Protein AF-A0A2G6ICK9-F1 (afdb_monomer_lite)

Secondary structure (DSSP, 8-state):
---------------S-SS-S----PPPP--------------PPP-S---------S-TTGGG-EEEEETTEEEEEEEEEE-TTT-----HHHHH-TT--EEEEEETTTEEEEEE-GGG-----HHHHT-TT--EEEEEEEE-PPPEEEEEEE-TTT--EEEEETT-TTTTTTTT--HHHHHH-GGGGGGGG--

Structure (mmCIF, N/CA/C/O backbone):
data_AF-A0A2G6ICK9-F1
#
_entry.id   AF-A0A2G6ICK9-F1
#
loop_
_atom_site.group_PDB
_atom_site.id
_atom_site.type_symbol
_atom_site.label_atom_id
_atom_site.label_alt_id
_atom_site.label_comp_id
_atom_site.label_asym_id
_atom_site.label_entity_id
_atom_site.label_seq_id
_atom_site.pdbx_PDB_ins_code
_atom_site.Cartn_x
_atom_site.Cartn_y
_atom_site.Cartn_z
_atom_site.occupancy
_atom_site.B_iso_or_equiv
_atom_site.auth_seq_id
_atom_site.auth_comp_id
_atom_site.auth_asym_id
_atom_site.auth_atom_id
_atom_site.pdbx_PDB_model_num
ATOM 1 N N . MET A 1 1 ? -50.647 16.265 -47.224 1.00 43.00 1 MET A N 1
ATOM 2 C CA . MET A 1 1 ? -49.203 16.516 -47.429 1.00 43.00 1 MET A CA 1
ATOM 3 C C . MET A 1 1 ? -48.450 15.347 -46.794 1.00 43.00 1 MET A C 1
ATOM 5 O O . MET A 1 1 ? -48.390 15.299 -45.581 1.00 43.00 1 MET A O 1
ATOM 9 N N . ALA A 1 2 ? -48.143 14.234 -47.475 1.00 36.53 2 ALA A N 1
ATOM 10 C CA . ALA A 1 2 ? -47.183 14.097 -48.586 1.00 36.53 2 ALA A CA 1
ATOM 11 C C . ALA A 1 2 ? -45.809 14.679 -48.157 1.00 36.53 2 ALA A C 1
ATOM 13 O O . ALA A 1 2 ? -45.765 15.878 -47.934 1.00 36.53 2 ALA A O 1
ATOM 14 N N . LEU A 1 3 ? -44.680 13.966 -47.990 1.00 33.94 3 LEU A N 1
ATOM 15 C CA . LEU A 1 3 ? -44.224 12.631 -48.416 1.00 33.94 3 LEU A CA 1
ATOM 16 C C . LEU A 1 3 ? -42.921 12.209 -47.667 1.00 33.94 3 LEU A C 1
ATOM 18 O O . LEU A 1 3 ? -42.101 13.068 -47.379 1.00 33.94 3 LEU A O 1
ATOM 22 N N . ARG A 1 4 ? -42.728 10.876 -47.537 1.00 34.28 4 ARG A N 1
ATOM 23 C CA . ARG A 1 4 ? -41.489 10.036 -47.674 1.00 34.28 4 ARG A CA 1
ATOM 24 C C . ARG A 1 4 ? -40.337 10.214 -46.652 1.00 34.28 4 ARG A C 1
ATOM 26 O O . ARG A 1 4 ? -39.802 11.297 -46.517 1.00 34.28 4 ARG A O 1
ATOM 33 N N . LYS A 1 5 ? -39.982 9.221 -45.812 1.00 32.28 5 LYS A N 1
ATOM 34 C CA . LYS A 1 5 ? -39.302 7.899 -46.004 1.00 32.28 5 LYS A CA 1
ATOM 35 C C . LYS A 1 5 ? -37.848 7.946 -46.521 1.00 32.28 5 LYS A C 1
ATOM 37 O O . LYS A 1 5 ? -37.605 8.550 -47.555 1.00 32.28 5 LYS A O 1
ATOM 42 N N . ALA A 1 6 ? -37.038 7.068 -45.896 1.00 36.97 6 ALA A N 1
ATOM 43 C CA . ALA A 1 6 ? -35.858 6.336 -46.407 1.00 36.97 6 ALA A CA 1
ATOM 44 C C . ALA A 1 6 ? -34.498 7.068 -46.275 1.00 36.97 6 ALA A C 1
ATOM 46 O O . ALA A 1 6 ? -34.365 8.177 -46.761 1.00 36.97 6 ALA A O 1
ATOM 47 N N . SER A 1 7 ? -33.505 6.610 -45.494 1.00 35.72 7 SER A N 1
ATOM 48 C CA . SER A 1 7 ? -32.735 5.339 -45.445 1.00 35.72 7 SER A CA 1
ATOM 49 C C . SER A 1 7 ? -31.421 5.403 -46.236 1.00 35.72 7 SER A C 1
ATOM 51 O O . SER A 1 7 ? -31.429 5.925 -47.343 1.00 35.72 7 SER A O 1
ATOM 53 N N . GLN A 1 8 ? -30.417 4.671 -45.724 1.00 40.72 8 GLN A N 1
ATOM 54 C CA . GLN A 1 8 ? -29.172 4.184 -46.362 1.00 40.72 8 GLN A CA 1
ATOM 55 C C . GLN A 1 8 ? -27.966 5.120 -46.178 1.00 40.72 8 GLN A C 1
ATOM 57 O O . GLN A 1 8 ? -28.031 6.293 -46.504 1.00 40.72 8 GLN A O 1
ATOM 62 N N . SER A 1 9 ? -26.895 4.724 -45.481 1.00 34.47 9 SER A N 1
ATOM 63 C CA . SER A 1 9 ? -26.002 3.558 -45.629 1.00 34.47 9 SER A CA 1
ATOM 64 C C . SER A 1 9 ? -25.078 3.629 -46.851 1.00 34.47 9 SER A C 1
ATOM 66 O O . SER A 1 9 ? -25.515 3.525 -47.994 1.00 34.47 9 SER A O 1
ATOM 68 N N . SER A 1 10 ? -23.781 3.631 -46.527 1.00 35.72 10 SER A N 1
ATOM 69 C CA . SER A 1 10 ? -22.642 3.101 -47.288 1.00 35.72 10 SER A CA 1
ATOM 70 C C . SER A 1 10 ? -21.863 4.016 -48.247 1.00 35.72 10 SER A C 1
ATOM 72 O O . SER A 1 10 ? -22.427 4.783 -49.019 1.00 35.72 10 SER A O 1
ATOM 74 N N . ARG A 1 11 ? -20.542 3.747 -48.238 1.00 32.84 11 ARG A N 1
ATOM 75 C CA . ARG A 1 11 ? -19.469 4.110 -49.191 1.00 32.84 11 ARG A CA 1
ATOM 76 C C . ARG A 1 11 ? -18.978 5.562 -49.109 1.00 32.84 11 ARG A C 1
ATOM 78 O O . ARG A 1 11 ? -19.765 6.486 -49.106 1.00 32.84 11 ARG A O 1
ATOM 85 N N . ALA A 1 12 ? -17.683 5.861 -49.063 1.00 37.16 12 ALA A N 1
ATOM 86 C CA . ALA A 1 12 ? -16.477 5.120 -49.434 1.00 37.16 12 ALA A CA 1
ATOM 87 C C . ALA A 1 12 ? -15.302 5.680 -48.602 1.00 37.16 12 ALA A C 1
ATOM 89 O O . ALA A 1 12 ? -15.191 6.888 -48.427 1.00 37.16 12 ALA A O 1
ATOM 90 N N . ALA A 1 13 ? -14.466 4.854 -47.970 1.00 43.25 13 ALA A N 1
ATOM 91 C CA . ALA A 1 13 ? -13.238 4.348 -48.589 1.00 43.25 13 ALA A CA 1
ATOM 92 C C . ALA A 1 13 ? -12.528 5.410 -49.452 1.00 43.25 13 ALA A C 1
ATOM 94 O O . ALA A 1 13 ? -12.651 5.416 -50.675 1.00 43.25 13 ALA A O 1
ATOM 95 N N . ARG A 1 14 ? -11.770 6.301 -48.804 1.00 39.72 14 ARG A N 1
ATOM 96 C CA . ARG A 1 14 ? -10.724 7.100 -49.451 1.00 39.72 14 ARG A CA 1
ATOM 97 C C . ARG A 1 14 ? -9.421 6.988 -48.658 1.00 39.72 14 ARG A C 1
ATOM 99 O O . ARG A 1 14 ? -9.158 7.738 -47.734 1.00 39.72 14 ARG A O 1
ATOM 106 N N . THR A 1 15 ? -8.667 5.967 -49.057 1.00 41.25 15 THR A N 1
ATOM 107 C CA . THR A 1 15 ? -7.262 6.075 -49.467 1.00 41.25 15 THR A CA 1
ATOM 108 C C . THR A 1 15 ? -6.267 6.632 -48.442 1.00 41.25 15 THR A C 1
ATOM 110 O O . THR A 1 15 ? -5.885 7.793 -48.488 1.00 41.25 15 THR A O 1
ATOM 113 N N . VAL A 1 16 ? -5.722 5.724 -47.627 1.00 35.91 16 VAL A N 1
ATOM 114 C CA . VAL A 1 16 ? -4.471 5.841 -46.839 1.00 35.91 16 VAL A CA 1
ATOM 115 C C . VAL A 1 16 ? -3.198 5.867 -47.715 1.00 35.91 16 VAL A C 1
ATOM 117 O O . VAL A 1 16 ? -2.143 5.380 -47.326 1.00 35.91 16 VAL A O 1
ATOM 120 N N . HIS A 1 17 ? -3.282 6.408 -48.930 1.00 36.12 17 HIS A N 1
ATOM 121 C CA . HIS A 1 17 ? -2.230 6.318 -49.950 1.00 36.12 17 HIS A CA 1
ATOM 122 C C . HIS A 1 17 ? -1.686 7.701 -50.328 1.00 36.12 17 HIS A C 1
ATOM 124 O O . HIS A 1 17 ? -1.660 8.067 -51.499 1.00 36.12 17 HIS A O 1
ATOM 130 N N . SER A 1 18 ? -1.295 8.502 -49.333 1.00 35.47 18 SER A N 1
ATOM 131 C CA . SER A 1 18 ? -0.577 9.761 -49.591 1.00 35.47 18 SER A CA 1
ATOM 132 C C . SER A 1 18 ? 0.303 10.257 -48.437 1.00 35.47 18 SER A C 1
ATOM 134 O O . SER A 1 18 ? 0.634 11.434 -48.402 1.00 35.47 18 SER A O 1
ATOM 136 N N . LEU A 1 19 ? 0.704 9.387 -47.501 1.00 39.59 19 LEU A N 1
ATOM 137 C CA . LEU A 1 19 ? 1.634 9.747 -46.412 1.00 39.59 19 LEU A CA 1
ATOM 138 C C . LEU A 1 19 ? 2.968 8.974 -46.469 1.00 39.59 19 LEU A C 1
ATOM 140 O O . LEU A 1 19 ? 3.715 8.955 -45.502 1.00 39.59 19 LEU A O 1
ATOM 144 N N . PHE A 1 20 ? 3.287 8.359 -47.614 1.00 34.69 20 PHE A N 1
ATOM 145 C CA . PHE A 1 20 ? 4.549 7.640 -47.864 1.00 34.69 20 PHE A CA 1
ATOM 146 C C . PHE A 1 20 ? 5.443 8.376 -48.872 1.00 34.69 20 PHE A C 1
ATOM 148 O O . PHE A 1 20 ? 5.953 7.794 -49.826 1.00 34.69 20 PHE A O 1
ATOM 155 N N . ALA A 1 21 ? 5.618 9.680 -48.686 1.00 38.31 21 ALA A N 1
ATOM 156 C CA . ALA A 1 21 ? 6.494 10.478 -49.533 1.00 38.31 21 ALA A CA 1
ATOM 157 C C . ALA A 1 21 ? 7.271 11.491 -48.697 1.00 38.31 21 ALA A C 1
ATOM 159 O O . ALA A 1 21 ? 7.112 12.674 -48.922 1.00 38.31 21 ALA A O 1
ATOM 160 N N . GLU A 1 22 ? 8.061 11.015 -47.725 1.00 35.88 22 GLU A N 1
ATOM 161 C CA . GLU A 1 22 ? 9.177 11.753 -47.101 1.00 35.88 22 GLU A CA 1
ATOM 162 C C . GLU A 1 22 ? 9.929 10.841 -46.107 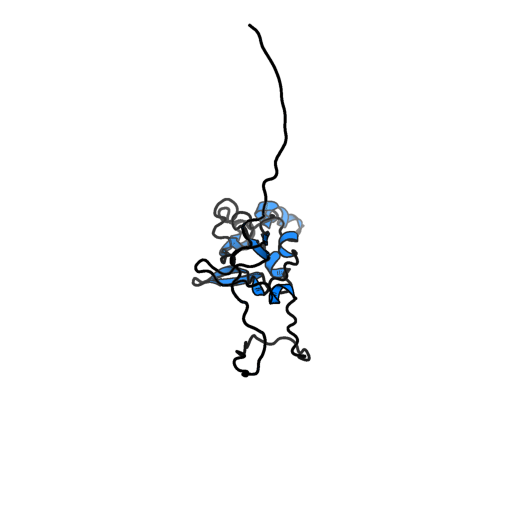1.00 35.88 22 GLU A C 1
ATOM 164 O O . GLU A 1 22 ? 9.978 11.068 -44.905 1.00 35.88 22 GLU A O 1
ATOM 169 N N . ALA A 1 23 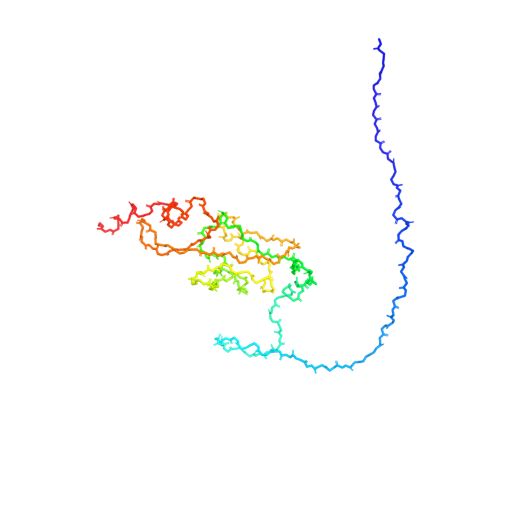? 10.513 9.748 -46.610 1.00 38.19 23 ALA A N 1
ATOM 170 C CA . ALA A 1 23 ? 11.489 8.942 -45.869 1.00 38.19 23 ALA A CA 1
ATOM 171 C C . 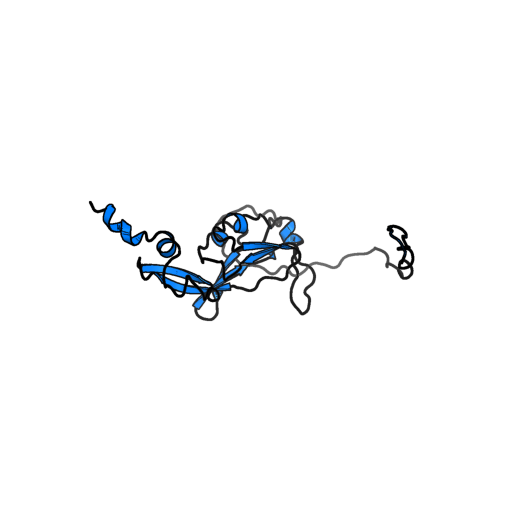ALA A 1 23 ? 12.859 9.095 -46.541 1.00 38.19 23 ALA A C 1
ATOM 173 O O . ALA A 1 23 ? 13.272 8.288 -47.375 1.00 38.19 23 ALA A O 1
ATOM 174 N N . GLY A 1 24 ? 13.532 10.198 -46.215 1.00 33.19 24 GLY A N 1
ATOM 175 C CA . GLY A 1 24 ? 14.921 10.442 -46.578 1.00 33.19 24 GLY A CA 1
ATOM 176 C C . GLY A 1 24 ? 15.863 9.545 -45.772 1.00 33.19 24 GLY A C 1
ATOM 177 O O . GLY A 1 24 ? 15.911 9.624 -44.552 1.00 33.19 24 GLY A O 1
ATOM 178 N N . SER A 1 25 ? 16.604 8.701 -46.491 1.00 36.84 25 SER A N 1
ATOM 179 C CA . SER A 1 25 ? 17.938 8.175 -46.158 1.00 36.84 25 SER A CA 1
ATOM 180 C C . SER A 1 25 ? 18.191 7.667 -44.728 1.00 36.84 25 SER A C 1
ATOM 182 O O . SER A 1 25 ? 18.684 8.394 -43.868 1.00 36.84 25 SER A O 1
ATOM 184 N N . LEU A 1 26 ? 18.015 6.359 -44.529 1.00 34.97 26 LEU A N 1
ATOM 185 C CA . LEU A 1 26 ? 18.683 5.608 -43.460 1.00 34.97 26 LEU A CA 1
ATOM 186 C C . LEU A 1 26 ? 20.204 5.566 -43.727 1.00 34.97 26 LEU A C 1
ATOM 188 O O . LEU A 1 26 ? 20.602 5.062 -44.785 1.00 34.97 26 LEU A O 1
ATOM 192 N N . PRO A 1 27 ? 21.078 6.037 -42.816 1.00 42.22 27 PRO A N 1
ATOM 193 C CA . PRO A 1 27 ? 22.500 5.762 -42.927 1.00 42.22 27 PRO A CA 1
ATOM 194 C C . PRO A 1 27 ? 22.793 4.303 -42.555 1.00 42.22 27 PRO A C 1
ATOM 196 O O . PRO A 1 27 ? 22.196 3.707 -41.659 1.00 42.22 27 PRO A O 1
ATOM 199 N N . ARG A 1 28 ? 23.703 3.728 -43.339 1.00 38.69 28 ARG A N 1
ATOM 200 C CA . ARG A 1 28 ? 24.122 2.329 -43.323 1.00 38.69 28 ARG A CA 1
ATOM 201 C C . ARG A 1 28 ? 24.774 1.935 -41.996 1.00 38.69 28 ARG A C 1
ATOM 203 O O . ARG A 1 28 ? 25.512 2.705 -41.394 1.00 38.69 28 ARG A O 1
ATOM 210 N N . ARG A 1 29 ? 24.518 0.676 -41.639 1.00 48.38 29 ARG A N 1
ATOM 211 C CA . ARG A 1 29 ? 25.232 -0.151 -40.660 1.00 48.38 29 ARG A CA 1
ATOM 212 C C . ARG A 1 29 ? 26.760 -0.128 -40.913 1.00 48.38 29 ARG A C 1
ATOM 214 O O . ARG A 1 29 ? 27.167 0.107 -42.049 1.00 48.38 29 ARG A O 1
ATOM 221 N N . GLU A 1 30 ? 27.529 -0.538 -39.895 1.00 41.34 30 GLU A N 1
ATOM 222 C CA . GLU A 1 30 ? 29.010 -0.687 -39.837 1.00 41.34 30 GLU A CA 1
ATOM 223 C C . GLU A 1 30 ? 29.678 0.628 -39.370 1.00 41.34 30 GLU A C 1
ATOM 225 O O . GLU A 1 30 ? 29.590 1.641 -40.042 1.00 41.34 30 GLU A O 1
ATOM 230 N N . SER A 1 31 ? 30.337 0.737 -38.210 1.00 40.91 31 SER A N 1
ATOM 231 C CA . SER A 1 31 ? 31.258 -0.230 -37.620 1.00 40.91 31 SER A CA 1
ATOM 232 C C . SER A 1 31 ? 31.817 0.236 -36.263 1.00 40.91 31 SER A C 1
ATOM 234 O O . SER A 1 31 ? 32.073 1.417 -36.068 1.00 40.91 31 SER A O 1
ATOM 236 N N . LEU A 1 32 ? 32.132 -0.766 -35.434 1.00 36.47 32 LEU A N 1
ATOM 237 C CA . LEU A 1 32 ? 33.273 -0.868 -34.514 1.00 36.47 32 LEU A CA 1
ATOM 238 C C . LEU A 1 32 ? 33.375 0.021 -33.249 1.00 36.47 32 LEU A C 1
ATOM 240 O O . LEU A 1 32 ? 33.696 1.199 -33.297 1.00 36.47 32 LEU A O 1
ATOM 244 N N . LEU A 1 33 ? 33.320 -0.687 -32.112 1.00 39.53 33 LEU A N 1
ATOM 245 C CA . LEU A 1 33 ? 34.272 -0.638 -30.990 1.00 39.53 33 LEU A CA 1
ATOM 246 C C . LEU A 1 33 ? 34.589 0.719 -30.327 1.00 39.53 33 LEU A C 1
ATOM 248 O O . LEU A 1 33 ? 35.491 1.445 -30.730 1.00 39.53 33 LEU A O 1
ATOM 252 N N . GLY A 1 34 ? 33.977 0.911 -29.158 1.00 32.19 34 GLY A N 1
ATOM 253 C CA . GLY A 1 34 ? 34.479 1.727 -28.048 1.00 32.19 34 GLY A CA 1
ATOM 254 C C . GLY A 1 34 ? 33.696 1.360 -26.785 1.00 32.19 34 GLY A C 1
ATOM 255 O O . GLY A 1 34 ? 32.592 1.844 -26.590 1.00 32.19 34 GLY A O 1
ATOM 256 N N . ALA A 1 35 ? 34.087 0.281 -26.101 1.00 44.84 35 ALA A N 1
ATOM 257 C CA . ALA A 1 35 ? 34.752 0.361 -24.793 1.00 44.84 35 ALA A CA 1
ATOM 258 C C . ALA A 1 35 ? 33.848 1.015 -23.724 1.00 44.84 35 ALA A C 1
ATOM 260 O O . ALA A 1 35 ? 33.706 2.227 -23.668 1.00 44.84 35 ALA A O 1
ATOM 261 N N . LEU A 1 36 ? 33.091 0.215 -22.965 1.00 42.19 36 LEU A N 1
ATOM 262 C CA . LEU A 1 36 ? 33.495 -0.223 -21.616 1.00 42.19 36 LEU A CA 1
ATOM 263 C C . LEU A 1 36 ? 33.884 0.957 -20.708 1.00 42.19 36 LEU A C 1
ATOM 265 O O . LEU A 1 36 ? 35.044 1.351 -20.723 1.00 42.19 36 LEU A O 1
ATOM 269 N N . ALA A 1 37 ? 32.940 1.453 -19.898 1.00 37.78 37 ALA A N 1
ATOM 270 C CA . ALA A 1 37 ? 33.144 1.830 -18.489 1.00 37.78 37 ALA A CA 1
ATOM 271 C C . ALA A 1 37 ? 31.948 2.634 -17.949 1.00 37.78 37 ALA A C 1
ATOM 273 O O . ALA A 1 37 ? 31.758 3.778 -18.345 1.00 37.78 37 ALA A O 1
ATOM 274 N N . ALA A 1 38 ? 31.185 2.032 -17.031 1.00 38.09 38 ALA A N 1
ATOM 275 C CA . ALA A 1 38 ? 30.684 2.631 -15.782 1.00 38.09 38 ALA A CA 1
ATOM 276 C C . ALA A 1 38 ? 29.592 1.716 -15.201 1.00 38.09 38 ALA A C 1
ATOM 278 O O . ALA A 1 38 ? 28.403 1.999 -15.297 1.00 38.09 38 ALA A O 1
ATOM 279 N N . GLY A 1 39 ? 30.003 0.577 -14.637 1.00 34.94 39 GLY A N 1
ATOM 280 C CA . GLY A 1 39 ? 29.168 -0.119 -13.663 1.00 34.94 39 GLY A CA 1
ATOM 281 C C . GLY A 1 39 ? 29.292 0.625 -12.338 1.00 34.94 39 GLY A C 1
ATOM 282 O O . GLY A 1 39 ? 30.393 0.711 -11.793 1.00 34.94 39 GLY A O 1
ATOM 283 N N . SER A 1 40 ? 28.196 1.200 -11.861 1.00 46.62 40 SER A N 1
ATOM 284 C CA . SER A 1 40 ? 28.092 1.691 -10.487 1.00 46.62 40 SER A CA 1
ATOM 285 C C . SER A 1 40 ? 27.937 0.487 -9.548 1.00 46.62 40 SER A C 1
ATOM 287 O O . SER A 1 40 ? 27.190 -0.430 -9.886 1.00 46.62 40 SER A O 1
ATOM 289 N N . PRO A 1 41 ? 28.639 0.429 -8.403 1.00 44.50 41 PRO A N 1
ATOM 290 C CA . PRO A 1 41 ? 28.439 -0.634 -7.431 1.00 44.50 41 PRO A CA 1
ATOM 291 C C . PRO A 1 41 ? 27.240 -0.290 -6.542 1.00 44.50 41 PRO A C 1
ATOM 293 O O . PRO A 1 41 ? 27.335 0.587 -5.684 1.00 44.50 41 PRO A O 1
ATOM 296 N N . ASP A 1 42 ? 26.131 -1.001 -6.724 1.00 40.66 42 ASP A N 1
ATOM 297 C CA . ASP A 1 42 ? 25.034 -1.006 -5.759 1.00 40.66 42 ASP A CA 1
ATOM 298 C C . ASP A 1 42 ? 25.404 -1.949 -4.609 1.00 40.66 42 ASP A C 1
ATOM 300 O O . ASP A 1 42 ? 25.274 -3.169 -4.692 1.00 40.66 42 ASP A O 1
ATOM 304 N N . THR A 1 43 ? 25.926 -1.384 -3.522 1.00 46.25 43 THR A N 1
ATOM 305 C CA . THR A 1 43 ? 26.053 -2.084 -2.239 1.00 46.25 43 THR A CA 1
ATOM 306 C C . THR A 1 43 ? 24.718 -2.013 -1.497 1.00 46.25 43 THR A C 1
ATOM 308 O O . THR A 1 43 ? 24.481 -1.070 -0.740 1.00 46.25 43 THR A O 1
ATOM 311 N N . GLY A 1 44 ? 23.846 -2.997 -1.726 1.00 41.62 44 GLY A N 1
ATOM 312 C CA . GLY A 1 44 ? 22.711 -3.334 -0.856 1.00 41.62 44 GLY A CA 1
ATOM 313 C C . GLY A 1 44 ? 23.072 -4.510 0.068 1.00 41.62 44 GLY A C 1
ATOM 314 O O . GLY A 1 44 ? 23.943 -5.297 -0.294 1.00 41.62 44 GLY A O 1
ATOM 315 N N . PRO A 1 45 ? 22.482 -4.628 1.273 1.00 44.94 45 PRO A N 1
ATOM 316 C CA . PRO A 1 45 ? 22.971 -5.539 2.301 1.00 44.94 45 PRO A CA 1
ATOM 317 C C . PRO A 1 45 ? 22.651 -7.006 1.997 1.00 44.94 45 PRO A C 1
ATOM 319 O O . PRO A 1 45 ? 21.502 -7.419 1.845 1.00 44.94 45 PRO A O 1
ATOM 322 N N . ASP A 1 46 ? 23.723 -7.783 1.988 1.00 43.69 46 ASP A N 1
ATOM 323 C CA . ASP A 1 46 ? 23.788 -9.212 1.737 1.00 43.69 46 ASP A CA 1
ATOM 324 C C . ASP A 1 46 ? 23.013 -10.021 2.790 1.00 43.69 46 ASP A C 1
ATOM 326 O O . ASP A 1 46 ? 23.396 -10.076 3.962 1.00 43.69 46 ASP A O 1
ATOM 330 N N . THR A 1 47 ? 21.983 -10.758 2.371 1.00 49.91 47 THR A N 1
ATOM 331 C CA . THR A 1 47 ? 21.574 -11.975 3.088 1.00 49.91 47 THR A CA 1
ATOM 332 C C . THR A 1 47 ? 21.337 -13.127 2.114 1.00 49.91 47 THR A C 1
ATOM 334 O O . THR A 1 47 ? 20.308 -13.217 1.457 1.00 49.91 47 THR A O 1
ATOM 337 N N . GLY A 1 48 ? 22.301 -14.051 2.067 1.00 42.84 48 GLY A N 1
ATOM 338 C CA . GLY A 1 48 ? 22.125 -15.391 1.498 1.00 42.84 48 GLY A CA 1
ATOM 339 C C . GLY A 1 48 ? 22.998 -15.678 0.279 1.00 42.84 48 GLY A C 1
ATOM 340 O O . GLY A 1 48 ? 22.732 -15.208 -0.818 1.00 42.84 48 GLY A O 1
ATOM 341 N N . GLY A 1 49 ? 24.035 -16.496 0.477 1.00 47.56 49 GLY A N 1
ATOM 342 C CA . GLY A 1 49 ? 24.959 -16.926 -0.569 1.00 47.56 49 GLY A CA 1
ATOM 343 C C . GLY A 1 49 ? 24.272 -17.626 -1.745 1.00 47.56 49 GLY A C 1
ATOM 344 O O . GLY A 1 49 ? 23.670 -18.686 -1.587 1.00 47.56 49 GLY A O 1
ATOM 345 N N . GLY A 1 50 ? 24.448 -17.053 -2.933 1.00 47.47 50 GLY A N 1
ATOM 346 C CA . GLY A 1 50 ? 24.180 -17.666 -4.226 1.00 47.47 50 GLY A CA 1
ATOM 347 C C . GLY A 1 50 ? 25.408 -17.493 -5.113 1.00 47.47 50 GLY A C 1
ATOM 348 O O . GLY A 1 50 ? 26.003 -16.420 -5.163 1.00 47.47 50 GLY A O 1
ATOM 349 N N . ILE A 1 51 ? 25.830 -18.571 -5.766 1.00 49.50 51 ILE A N 1
ATOM 350 C CA . ILE A 1 51 ? 26.858 -18.566 -6.810 1.00 49.50 51 ILE A CA 1
ATOM 351 C C . ILE A 1 51 ? 26.447 -17.588 -7.923 1.00 49.50 51 ILE A C 1
ATOM 353 O O . ILE A 1 51 ? 25.555 -17.892 -8.697 1.00 49.50 51 ILE A O 1
ATOM 357 N N . GLY A 1 52 ? 27.052 -16.399 -7.973 1.00 46.53 52 GLY A N 1
ATOM 358 C CA . GLY A 1 52 ? 26.703 -15.364 -8.948 1.00 46.53 52 GLY A CA 1
ATOM 359 C C . GLY A 1 52 ? 27.225 -15.678 -10.350 1.00 46.53 52 GLY A C 1
ATOM 360 O O . GLY A 1 52 ? 28.322 -15.259 -10.717 1.00 46.53 52 GLY A O 1
ATOM 361 N N . ASP A 1 53 ? 26.445 -16.393 -11.152 1.00 50.09 53 ASP A N 1
ATOM 362 C CA . ASP A 1 53 ? 26.475 -16.252 -12.601 1.00 50.09 53 ASP A CA 1
ATOM 363 C C . ASP A 1 53 ? 25.818 -14.908 -12.935 1.00 50.09 53 ASP A C 1
ATOM 365 O O . ASP A 1 53 ? 24.679 -14.668 -12.563 1.00 50.09 53 ASP A O 1
ATOM 369 N N . GLY A 1 54 ? 26.555 -13.981 -13.554 1.00 59.00 54 GLY A N 1
ATOM 370 C CA . GLY A 1 54 ? 26.134 -12.592 -13.809 1.00 59.00 54 GLY A CA 1
ATOM 371 C C . GLY A 1 54 ? 24.978 -12.425 -14.807 1.00 59.00 54 GLY A C 1
ATOM 372 O O . GLY A 1 54 ? 25.059 -11.594 -15.711 1.00 59.00 54 GLY A O 1
ATOM 373 N N . PHE A 1 55 ? 23.930 -13.234 -14.688 1.00 60.44 55 PHE A N 1
ATOM 374 C CA . PHE A 1 55 ? 22.681 -13.110 -15.404 1.00 60.44 55 PHE A CA 1
ATOM 375 C C . PHE A 1 55 ? 21.762 -12.183 -14.611 1.00 60.44 55 PHE A C 1
ATOM 377 O O . PHE A 1 55 ? 21.449 -12.440 -13.454 1.00 60.44 55 PHE A O 1
ATOM 384 N N . ASP A 1 56 ? 21.336 -11.093 -15.242 1.00 65.56 56 ASP A N 1
ATOM 385 C CA . ASP A 1 56 ? 20.256 -10.257 -14.728 1.00 65.56 56 ASP A CA 1
ATOM 386 C C . ASP A 1 56 ? 18.996 -11.123 -14.554 1.00 65.56 56 ASP A C 1
ATOM 388 O O . ASP A 1 56 ? 18.361 -11.518 -15.538 1.00 65.56 56 ASP A O 1
ATOM 392 N N . THR A 1 57 ? 18.703 -11.478 -13.300 1.00 67.25 57 THR A N 1
ATOM 393 C CA . THR A 1 57 ? 17.578 -12.329 -12.895 1.00 67.25 57 THR A CA 1
ATOM 394 C C . THR A 1 57 ? 16.259 -11.569 -12.848 1.00 67.25 57 THR A C 1
ATOM 396 O O . THR A 1 57 ? 15.215 -12.199 -12.658 1.00 67.25 57 THR A O 1
ATOM 399 N N . ARG A 1 58 ? 16.272 -10.243 -13.061 1.00 66.81 58 ARG A N 1
ATOM 400 C CA . ARG A 1 58 ? 15.041 -9.469 -13.222 1.00 66.81 58 ARG A CA 1
ATOM 401 C C . ARG A 1 58 ? 14.308 -10.001 -14.453 1.00 66.81 58 ARG A C 1
ATOM 403 O O . ARG A 1 58 ? 14.933 -10.302 -15.480 1.00 66.81 58 ARG A O 1
ATOM 410 N N . PRO A 1 59 ? 12.984 -10.162 -14.397 1.00 67.62 59 PRO A N 1
ATOM 411 C CA . PRO A 1 59 ? 12.276 -10.764 -15.508 1.00 67.62 59 PRO A CA 1
ATOM 412 C C . PRO A 1 59 ? 12.252 -9.840 -16.714 1.00 67.62 59 PRO A C 1
ATOM 414 O O . PRO A 1 59 ? 12.472 -8.634 -16.639 1.00 67.62 59 PRO A O 1
ATOM 417 N N . ALA A 1 60 ? 11.968 -10.444 -17.865 1.00 71.38 60 ALA A N 1
ATOM 418 C CA . ALA A 1 60 ? 12.099 -9.791 -19.159 1.00 71.38 60 ALA A CA 1
ATOM 419 C C . ALA A 1 60 ? 11.356 -8.448 -19.254 1.00 71.38 60 ALA A C 1
ATOM 421 O O . ALA A 1 60 ? 11.835 -7.559 -19.950 1.00 71.38 60 ALA A O 1
ATOM 422 N N . LEU A 1 61 ? 10.225 -8.292 -18.549 1.00 70.06 61 LEU A N 1
ATOM 423 C CA . LEU A 1 61 ? 9.443 -7.056 -18.555 1.00 70.06 61 LEU A CA 1
ATOM 424 C C . LEU A 1 61 ? 10.164 -5.896 -17.849 1.00 70.06 61 LEU A C 1
ATOM 426 O O . LEU A 1 61 ? 10.235 -4.815 -18.428 1.00 70.06 61 LEU A O 1
ATOM 430 N N . ALA A 1 62 ? 10.767 -6.143 -16.681 1.00 67.94 62 ALA A N 1
ATOM 431 C CA . ALA A 1 62 ? 11.581 -5.169 -15.944 1.00 67.94 62 ALA A CA 1
ATOM 432 C C . ALA A 1 62 ? 12.704 -4.578 -16.811 1.00 67.94 62 ALA A C 1
ATOM 434 O O . ALA A 1 62 ? 13.039 -3.400 -16.732 1.00 67.94 62 ALA A O 1
ATOM 435 N N . ARG A 1 63 ? 13.245 -5.391 -17.723 1.00 66.56 63 ARG A N 1
ATOM 436 C CA . ARG A 1 63 ? 14.369 -5.029 -18.599 1.00 66.56 63 ARG A CA 1
ATOM 437 C C . ARG A 1 63 ? 13.971 -4.171 -19.805 1.00 66.56 63 ARG A C 1
ATOM 439 O O . ARG A 1 63 ? 14.848 -3.622 -20.464 1.00 66.56 63 ARG A O 1
ATOM 446 N N . ILE A 1 64 ? 12.677 -4.076 -20.121 1.00 72.31 64 ILE A N 1
ATOM 447 C CA . ILE A 1 64 ? 12.147 -3.333 -21.283 1.00 72.31 64 ILE A CA 1
ATOM 448 C C . ILE A 1 64 ? 11.140 -2.245 -20.885 1.00 72.31 64 ILE A C 1
ATOM 450 O O . ILE A 1 64 ? 10.466 -1.686 -21.748 1.00 72.31 64 ILE A O 1
ATOM 454 N N . GLN A 1 65 ? 10.977 -1.995 -19.584 1.00 69.56 65 GLN A N 1
ATOM 455 C CA . GLN A 1 65 ? 9.831 -1.266 -19.048 1.00 69.56 65 GLN A CA 1
ATOM 456 C C . GLN A 1 65 ? 9.924 0.254 -19.183 1.00 69.56 65 GLN A C 1
ATOM 458 O O . GLN A 1 65 ? 8.877 0.898 -19.252 1.00 69.56 65 GLN A O 1
ATOM 463 N N . SER A 1 66 ? 11.129 0.823 -19.242 1.00 63.81 66 SER A N 1
ATOM 464 C CA . SER A 1 66 ? 11.341 2.267 -19.314 1.00 63.81 66 SER A CA 1
ATOM 465 C C . SER A 1 66 ? 11.434 2.753 -20.763 1.00 63.81 66 SER A C 1
ATOM 467 O O . SER A 1 66 ? 12.367 2.435 -21.502 1.00 63.81 66 SER A O 1
ATOM 469 N N . ALA A 1 67 ? 10.452 3.560 -21.169 1.00 60.25 67 ALA A N 1
ATOM 470 C CA . ALA A 1 67 ? 10.533 4.380 -22.370 1.00 60.25 67 ALA A CA 1
ATOM 471 C C . ALA A 1 67 ? 10.833 5.837 -21.977 1.00 60.25 67 ALA A C 1
ATOM 473 O O . ALA A 1 67 ? 10.329 6.326 -20.968 1.00 60.25 67 ALA A O 1
ATOM 474 N N . GLU A 1 68 ? 11.690 6.476 -22.778 1.00 56.91 68 GLU A N 1
ATOM 475 C CA . GLU A 1 68 ? 12.184 7.864 -22.740 1.00 56.91 68 GLU A CA 1
ATOM 476 C C . GLU A 1 68 ? 11.519 8.809 -21.715 1.00 56.91 68 GLU A C 1
ATOM 478 O O . GLU A 1 68 ? 10.319 9.084 -21.762 1.00 56.91 68 GLU A O 1
ATOM 483 N N . ALA A 1 69 ? 12.336 9.376 -20.819 1.00 58.59 69 ALA A N 1
ATOM 484 C CA . ALA A 1 69 ? 11.910 10.406 -19.878 1.00 58.59 69 ALA A CA 1
ATOM 485 C C . ALA A 1 69 ? 11.435 11.662 -20.630 1.00 58.59 69 ALA A C 1
ATOM 487 O O . ALA A 1 69 ? 12.215 12.340 -21.301 1.00 58.59 69 ALA A O 1
ATOM 488 N N . THR A 1 70 ? 10.152 11.987 -20.497 1.00 59.81 70 THR A N 1
ATOM 489 C CA . THR A 1 70 ? 9.603 13.276 -20.934 1.00 59.81 70 THR A CA 1
ATOM 490 C C . THR A 1 70 ? 9.744 14.306 -19.812 1.00 59.81 70 THR A C 1
ATOM 492 O O . THR A 1 70 ? 9.974 13.946 -18.657 1.00 59.81 70 THR A O 1
ATOM 495 N N . ALA A 1 71 ? 9.570 15.596 -20.117 1.00 63.41 71 ALA A N 1
ATOM 496 C CA . ALA A 1 71 ? 9.582 16.658 -19.102 1.00 63.41 71 ALA A CA 1
ATOM 497 C C . ALA A 1 71 ? 8.532 16.450 -17.983 1.00 63.41 71 ALA A C 1
ATOM 499 O O . ALA A 1 71 ? 8.690 16.987 -16.891 1.00 63.41 71 ALA A O 1
ATOM 500 N N . GLU A 1 72 ? 7.503 15.638 -18.244 1.00 65.44 72 GLU A N 1
ATOM 501 C CA . GLU A 1 72 ? 6.397 15.328 -17.334 1.00 65.44 72 GLU A CA 1
ATOM 502 C C . GLU A 1 72 ? 6.567 13.988 -16.578 1.00 65.44 72 GLU A C 1
ATOM 504 O O . GLU A 1 72 ? 5.742 13.661 -15.723 1.00 65.44 72 GLU A O 1
ATOM 509 N N . GLY A 1 73 ? 7.620 13.206 -16.867 1.00 75.81 73 GLY A N 1
ATOM 510 C CA . GLY A 1 73 ? 7.926 11.933 -16.197 1.00 75.81 73 GLY A CA 1
ATOM 511 C C . GLY A 1 73 ? 8.339 10.788 -17.134 1.00 75.81 73 GLY A C 1
ATOM 512 O O . GLY A 1 73 ? 8.450 10.956 -18.352 1.00 75.81 73 GLY A O 1
ATOM 513 N N . VAL A 1 74 ? 8.574 9.610 -16.542 1.00 82.56 74 VAL A N 1
ATOM 514 C CA . VAL A 1 74 ? 8.939 8.358 -17.235 1.00 82.56 74 VAL A CA 1
ATOM 515 C C . VAL A 1 74 ? 7.686 7.514 -17.465 1.00 82.56 74 VAL A C 1
ATOM 517 O O . VAL A 1 74 ? 6.886 7.331 -16.542 1.00 82.56 74 VAL A O 1
ATOM 520 N N . LEU A 1 75 ? 7.512 7.021 -18.695 1.00 85.94 75 LEU A N 1
ATOM 521 C CA . LEU A 1 75 ? 6.397 6.156 -19.079 1.00 85.94 75 LEU A CA 1
ATOM 522 C C . LEU A 1 75 ? 6.780 4.683 -18.934 1.00 85.94 75 LEU A C 1
ATOM 524 O O . LEU A 1 75 ? 7.826 4.254 -19.422 1.00 85.94 75 LEU A O 1
ATOM 528 N N . PHE A 1 76 ? 5.879 3.912 -18.327 1.00 88.19 76 PHE A N 1
ATOM 529 C CA . PHE A 1 76 ? 6.019 2.475 -18.130 1.00 88.19 76 PHE A CA 1
ATOM 530 C C . PHE A 1 76 ? 4.918 1.713 -18.858 1.00 88.19 76 PHE A C 1
ATOM 532 O O . PHE A 1 76 ? 3.757 2.130 -18.885 1.00 88.19 76 PHE A O 1
ATOM 539 N N . ALA A 1 77 ? 5.276 0.563 -19.430 1.00 88.12 77 ALA A N 1
ATOM 540 C CA . ALA A 1 77 ? 4.328 -0.279 -20.154 1.00 88.12 77 ALA A CA 1
ATOM 541 C C . ALA A 1 77 ? 3.194 -0.788 -19.252 1.00 88.12 77 ALA A C 1
ATOM 543 O O . ALA A 1 77 ? 2.040 -0.786 -19.677 1.00 88.12 77 ALA A O 1
ATOM 544 N N . ILE A 1 78 ? 3.517 -1.206 -18.023 1.00 90.31 78 ILE A N 1
ATOM 545 C CA . ILE A 1 78 ? 2.562 -1.631 -16.993 1.00 90.31 78 ILE A CA 1
ATOM 546 C C . ILE A 1 78 ? 3.080 -1.173 -15.630 1.00 90.31 78 ILE A C 1
ATOM 548 O O . ILE A 1 78 ? 4.252 -1.396 -15.333 1.00 90.31 78 ILE A O 1
ATOM 552 N N . VAL A 1 79 ? 2.216 -0.584 -14.802 1.00 92.12 79 VAL A N 1
ATOM 553 C CA . VAL A 1 79 ? 2.555 -0.156 -13.439 1.00 92.12 79 VAL A CA 1
ATOM 554 C C . VAL A 1 79 ? 1.372 -0.345 -12.481 1.00 92.12 79 VAL A C 1
ATOM 556 O O . VAL A 1 79 ? 0.232 -0.056 -12.853 1.00 92.12 79 VAL A O 1
ATOM 559 N N . PRO A 1 80 ? 1.587 -0.829 -11.245 1.00 95.75 80 PRO A N 1
ATOM 560 C CA . PRO A 1 80 ? 0.532 -0.869 -10.245 1.00 95.75 80 PRO A CA 1
ATOM 561 C C . PRO A 1 80 ? 0.248 0.544 -9.728 1.00 95.75 80 PRO A C 1
ATOM 563 O O . PRO A 1 80 ? 1.137 1.232 -9.230 1.00 95.75 80 PRO A O 1
ATOM 566 N N . ARG A 1 81 ? -1.015 0.965 -9.804 1.00 96.25 81 ARG A N 1
ATOM 567 C CA . ARG A 1 81 ? -1.517 2.180 -9.163 1.00 96.25 81 ARG A CA 1
ATOM 568 C C . ARG A 1 81 ? -2.355 1.810 -7.952 1.00 96.25 81 ARG A C 1
ATOM 570 O O . ARG A 1 81 ? -3.238 0.961 -8.042 1.00 96.25 81 ARG A O 1
ATOM 577 N N . ILE A 1 82 ? -2.094 2.488 -6.840 1.00 96.31 82 ILE A N 1
ATOM 578 C CA . ILE A 1 82 ? -2.895 2.402 -5.623 1.00 96.31 82 ILE A CA 1
ATOM 579 C C . ILE A 1 82 ? -3.785 3.649 -5.548 1.00 96.31 82 ILE A C 1
ATOM 581 O O . ILE A 1 82 ? -3.298 4.775 -5.643 1.00 96.31 82 ILE A O 1
ATOM 585 N N . ASP A 1 83 ? -5.083 3.440 -5.375 1.00 94.69 83 ASP A N 1
ATOM 586 C CA . ASP A 1 83 ? -6.072 4.461 -5.055 1.00 94.69 83 ASP A CA 1
ATOM 587 C C . ASP A 1 83 ? -6.064 4.700 -3.532 1.00 94.69 83 ASP A C 1
ATOM 589 O O . ASP A 1 83 ? -6.418 3.794 -2.763 1.00 94.69 83 ASP A O 1
ATOM 593 N N . PRO A 1 84 ? -5.621 5.879 -3.059 1.00 92.69 84 PRO A N 1
ATOM 594 C CA . PRO A 1 84 ? -5.525 6.144 -1.633 1.00 92.69 84 PRO A CA 1
ATOM 595 C C . PRO A 1 84 ? -6.893 6.228 -0.948 1.00 92.69 84 PRO A C 1
ATOM 597 O O . PRO A 1 84 ? -6.954 5.922 0.237 1.00 92.69 84 PRO A O 1
ATOM 600 N N . ASP A 1 85 ? -7.974 6.565 -1.654 1.00 90.62 85 ASP A N 1
ATOM 601 C CA . ASP A 1 85 ? -9.303 6.729 -1.050 1.00 90.62 85 ASP A CA 1
ATOM 602 C C . ASP A 1 85 ? -9.924 5.366 -0.712 1.00 90.62 85 ASP A C 1
ATOM 604 O O . ASP A 1 85 ? -10.588 5.183 0.314 1.00 90.62 85 ASP A O 1
ATOM 608 N N . LEU A 1 86 ? -9.636 4.359 -1.539 1.00 91.69 86 LEU A N 1
ATOM 609 C CA . LEU A 1 86 ? -10.078 2.981 -1.325 1.00 91.69 86 LEU A CA 1
ATOM 610 C C . LEU A 1 86 ? -9.122 2.174 -0.441 1.00 91.69 86 LEU A C 1
ATOM 612 O O . LEU A 1 86 ? -9.533 1.190 0.178 1.00 91.69 86 LEU A O 1
ATOM 616 N N . CYS A 1 87 ? -7.852 2.561 -0.345 1.00 93.12 87 CYS A N 1
ATOM 617 C CA . CYS A 1 87 ? -6.841 1.773 0.351 1.00 93.12 87 CYS A CA 1
ATOM 618 C C . CYS A 1 87 ? -7.056 1.750 1.878 1.00 93.12 87 CYS A C 1
ATOM 620 O O . CYS A 1 87 ? -7.178 2.776 2.545 1.00 93.12 87 CYS A O 1
ATOM 622 N N . SER A 1 88 ? -7.063 0.548 2.469 1.00 91.50 88 SER A N 1
ATOM 623 C CA . SER A 1 88 ? -7.209 0.375 3.923 1.00 91.50 88 SER A CA 1
ATOM 624 C C . SER A 1 88 ? -5.891 0.417 4.704 1.00 91.50 88 SER A C 1
ATOM 626 O O . SER A 1 88 ? -5.922 0.215 5.915 1.00 91.50 88 SER A O 1
ATOM 628 N N . GLY A 1 89 ? -4.740 0.536 4.033 1.00 93.38 89 GLY A N 1
ATOM 629 C CA . GLY A 1 89 ? -3.425 0.473 4.683 1.00 93.38 89 GLY A CA 1
ATOM 630 C C . GLY A 1 89 ? -3.064 -0.901 5.273 1.00 93.38 89 GLY A C 1
ATOM 631 O O . GLY A 1 89 ? -2.481 -0.976 6.345 1.00 93.38 89 GLY A O 1
ATOM 632 N N . CYS A 1 90 ? -3.492 -2.014 4.657 1.00 94.31 90 CYS A N 1
ATOM 633 C CA . CYS A 1 90 ? -3.336 -3.355 5.250 1.00 94.31 90 CYS A CA 1
ATOM 634 C C . CYS A 1 90 ? -1.997 -4.054 4.955 1.00 94.31 90 CYS A C 1
ATOM 636 O O . CYS A 1 90 ? -1.786 -5.162 5.450 1.00 94.31 90 CYS A O 1
ATOM 638 N N . ASP A 1 91 ? -1.145 -3.450 4.123 1.00 95.88 91 ASP A N 1
ATOM 639 C CA . ASP A 1 91 ? 0.170 -3.949 3.684 1.00 95.88 91 ASP A CA 1
ATOM 640 C C . ASP A 1 91 ? 0.168 -5.300 2.949 1.00 95.88 91 ASP A C 1
ATOM 642 O O . ASP A 1 91 ? 1.229 -5.867 2.692 1.00 95.88 91 ASP A O 1
ATOM 646 N N . ALA A 1 92 ? -0.999 -5.841 2.584 1.00 97.19 92 ALA A N 1
ATOM 647 C CA . ALA A 1 92 ? -1.082 -7.137 1.908 1.00 97.19 92 ALA A CA 1
ATOM 648 C C . ALA A 1 92 ? -0.340 -7.135 0.560 1.00 97.19 92 ALA A C 1
ATOM 650 O O . ALA A 1 92 ? 0.326 -8.108 0.220 1.00 97.19 92 ALA A O 1
ATOM 651 N N . CYS A 1 93 ? -0.419 -6.025 -0.178 1.00 97.62 93 CYS A N 1
ATOM 652 C CA . CYS A 1 93 ? 0.245 -5.848 -1.465 1.00 97.62 93 CYS A CA 1
ATOM 653 C C . CYS A 1 93 ? 1.775 -5.798 -1.354 1.00 97.62 93 CYS A C 1
ATOM 655 O O . CYS A 1 93 ? 2.450 -6.432 -2.157 1.00 97.62 93 CYS A O 1
ATOM 657 N N . VAL A 1 94 ? 2.304 -5.106 -0.342 1.00 97.38 94 VAL A N 1
ATOM 658 C CA . VAL A 1 94 ? 3.745 -5.030 -0.055 1.00 97.38 94 VAL A CA 1
ATOM 659 C C . VAL A 1 94 ? 4.277 -6.421 0.288 1.00 97.38 94 VAL A C 1
ATOM 661 O O . VAL A 1 94 ? 5.270 -6.868 -0.266 1.00 97.38 94 VAL A O 1
ATOM 664 N N . ARG A 1 95 ? 3.564 -7.163 1.145 1.00 97.31 95 ARG A N 1
ATOM 665 C CA . ARG A 1 95 ? 4.002 -8.489 1.615 1.00 97.31 95 ARG A CA 1
ATOM 666 C C . ARG A 1 95 ? 3.951 -9.584 0.554 1.00 97.31 95 ARG A C 1
ATOM 668 O O . ARG A 1 95 ? 4.669 -10.569 0.685 1.00 97.31 95 ARG A O 1
ATOM 675 N N . ILE A 1 96 ? 3.052 -9.473 -0.425 1.00 97.56 96 ILE A N 1
ATOM 676 C CA . ILE A 1 96 ? 2.877 -10.508 -1.453 1.00 97.56 96 ILE A CA 1
ATOM 677 C C . ILE A 1 96 ? 3.767 -10.280 -2.675 1.00 97.56 96 ILE A C 1
ATOM 679 O O . ILE A 1 96 ? 3.883 -11.196 -3.480 1.00 97.56 96 ILE A O 1
ATOM 683 N N . CYS A 1 97 ? 4.333 -9.081 -2.855 1.00 97.06 97 CYS A N 1
ATOM 684 C CA . CYS A 1 97 ? 5.060 -8.694 -4.062 1.00 97.06 97 CYS A CA 1
ATOM 685 C C . CYS A 1 97 ? 6.425 -9.401 -4.129 1.00 97.06 97 CYS A C 1
ATOM 687 O O . CYS A 1 97 ? 7.331 -8.998 -3.403 1.00 97.06 97 CYS A O 1
ATOM 689 N N . PRO A 1 98 ? 6.616 -10.419 -4.994 1.00 94.69 98 PRO A N 1
ATOM 690 C CA . PRO A 1 98 ? 7.870 -11.169 -5.020 1.00 94.69 98 PRO A CA 1
ATOM 691 C C . PRO A 1 98 ? 9.104 -10.344 -5.418 1.00 94.69 98 PRO A C 1
ATOM 693 O O . PRO A 1 98 ? 10.144 -10.566 -4.808 1.00 94.69 98 PRO A O 1
ATOM 696 N N . PRO A 1 99 ? 9.031 -9.403 -6.387 1.00 94.19 99 PRO A N 1
ATOM 697 C CA . PRO A 1 99 ? 10.184 -8.582 -6.745 1.00 94.19 99 PRO A CA 1
ATOM 698 C C . PRO A 1 99 ? 10.315 -7.323 -5.877 1.00 94.19 99 PRO A C 1
ATOM 700 O O . PRO A 1 99 ? 11.094 -6.442 -6.213 1.00 94.19 99 PRO A O 1
ATOM 703 N N . GLU A 1 100 ? 9.513 -7.189 -4.814 1.00 95.19 100 GLU A N 1
ATOM 704 C CA . GLU A 1 100 ? 9.532 -6.023 -3.919 1.00 95.19 100 GLU A CA 1
ATOM 705 C C . GLU A 1 100 ? 9.324 -4.675 -4.641 1.00 95.19 100 GLU A C 1
ATOM 707 O O . GLU A 1 100 ? 9.740 -3.624 -4.173 1.00 95.19 100 GLU A O 1
ATOM 712 N N . ALA A 1 101 ? 8.587 -4.673 -5.756 1.00 95.56 101 ALA A N 1
ATOM 713 C CA . ALA A 1 101 ? 8.209 -3.453 -6.479 1.00 95.56 101 ALA A CA 1
ATOM 714 C C . ALA A 1 101 ? 7.267 -2.527 -5.682 1.00 95.56 101 ALA A C 1
ATOM 716 O O . ALA A 1 101 ? 6.987 -1.407 -6.097 1.00 95.56 101 ALA A O 1
ATOM 717 N N . LEU A 1 102 ? 6.713 -3.012 -4.570 1.00 96.62 102 LEU A N 1
ATOM 718 C CA . LEU A 1 102 ? 5.826 -2.292 -3.662 1.00 96.62 102 LEU A CA 1
ATOM 719 C C . LEU A 1 102 ? 6.435 -2.348 -2.265 1.00 96.62 102 LEU A C 1
ATOM 721 O O . LEU A 1 102 ? 6.470 -3.423 -1.669 1.00 96.62 102 LEU A O 1
ATOM 725 N N . THR A 1 103 ? 6.867 -1.210 -1.726 1.00 97.00 103 THR A N 1
ATOM 726 C CA . THR A 1 103 ? 7.558 -1.138 -0.429 1.00 97.00 103 THR A CA 1
ATOM 727 C C . THR A 1 103 ? 6.982 -0.059 0.480 1.00 97.00 103 THR A C 1
ATOM 729 O O . THR A 1 103 ? 6.209 0.807 0.064 1.00 97.00 103 THR A O 1
ATOM 732 N N . LEU A 1 104 ? 7.331 -0.146 1.764 1.00 96.31 104 LEU A N 1
ATOM 733 C CA . LEU A 1 104 ? 7.138 0.927 2.732 1.00 96.31 104 LEU A CA 1
ATOM 734 C C . LEU A 1 104 ? 8.457 1.683 2.868 1.00 96.31 104 LEU A C 1
ATOM 736 O O . LEU A 1 104 ? 9.468 1.085 3.230 1.00 96.31 104 LEU A O 1
ATOM 740 N N . ILE A 1 105 ? 8.428 2.983 2.599 1.00 95.56 105 ILE A N 1
ATOM 741 C CA . ILE A 1 105 ? 9.575 3.875 2.781 1.00 95.56 105 ILE A CA 1
ATOM 742 C C . ILE A 1 105 ? 9.272 4.904 3.860 1.00 95.56 105 ILE A C 1
ATOM 744 O O . ILE A 1 105 ? 8.112 5.246 4.092 1.00 95.56 105 ILE A O 1
ATOM 748 N N . ASP A 1 106 ? 10.312 5.437 4.487 1.00 93.62 106 ASP A N 1
ATOM 749 C CA . ASP A 1 106 ? 10.179 6.572 5.392 1.00 93.62 106 ASP A CA 1
ATOM 750 C C . ASP A 1 106 ? 10.274 7.886 4.615 1.00 93.62 106 ASP A C 1
ATOM 752 O O . ASP A 1 106 ? 11.154 8.087 3.779 1.00 93.62 106 ASP A O 1
ATOM 756 N N . THR A 1 107 ? 9.364 8.808 4.911 1.00 87.56 107 THR A N 1
ATOM 757 C CA . THR A 1 107 ? 9.318 10.139 4.304 1.00 87.56 107 THR A CA 1
ATOM 758 C C . THR A 1 107 ? 9.947 11.196 5.219 1.00 87.56 107 THR A C 1
ATOM 760 O O . THR A 1 107 ? 9.978 11.030 6.448 1.00 87.56 107 THR A O 1
ATOM 763 N N . PRO A 1 108 ? 10.423 12.326 4.656 1.00 77.50 108 PRO A N 1
ATOM 764 C CA . PRO A 1 108 ? 10.880 13.474 5.434 1.00 77.50 108 PRO A CA 1
ATOM 765 C C . PRO A 1 108 ? 9.751 13.992 6.341 1.00 77.50 108 PRO A C 1
ATOM 767 O O . PRO A 1 108 ? 8.803 14.621 5.880 1.00 77.50 108 PRO A O 1
ATOM 770 N N . GLY A 1 109 ? 9.833 13.687 7.637 1.00 76.31 109 GLY A N 1
ATOM 771 C CA . GLY A 1 109 ? 8.742 13.900 8.598 1.00 76.31 109 GLY A CA 1
ATOM 772 C C . GLY A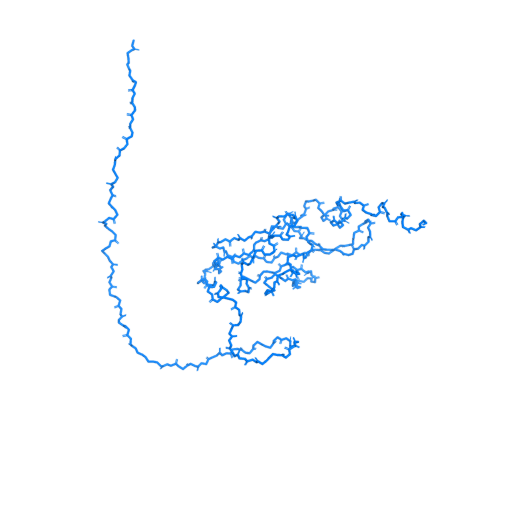 1 109 ? 8.479 12.710 9.525 1.00 76.31 109 GLY A C 1
ATOM 773 O O . GLY A 1 109 ? 7.686 12.840 10.453 1.00 76.31 109 GLY A O 1
ATOM 774 N N . GLY A 1 110 ? 9.155 11.574 9.309 1.00 79.50 110 GLY A N 1
ATOM 775 C CA . GLY A 1 110 ? 9.028 10.382 10.159 1.00 79.50 110 GLY A CA 1
ATOM 776 C C . GLY A 1 110 ? 7.720 9.620 9.944 1.00 79.50 110 GLY A C 1
ATOM 777 O O . GLY A 1 110 ? 7.287 8.870 10.816 1.00 79.50 110 GLY A O 1
ATOM 778 N N . LEU A 1 111 ? 7.073 9.848 8.801 1.00 85.44 111 LEU A N 1
ATOM 779 C CA . LEU A 1 111 ? 5.868 9.152 8.366 1.00 85.44 111 LEU A CA 1
ATOM 780 C C . LEU A 1 111 ? 6.259 8.123 7.311 1.00 85.44 111 LEU A C 1
ATOM 782 O O . LEU A 1 111 ? 7.121 8.405 6.483 1.00 85.44 111 LEU A O 1
ATOM 786 N N . SER A 1 112 ? 5.611 6.965 7.296 1.00 93.12 112 SER A N 1
ATOM 787 C CA . SER A 1 112 ? 5.829 5.983 6.233 1.00 93.12 112 SER A CA 1
ATOM 788 C C . SER A 1 112 ? 5.007 6.329 4.988 1.00 93.12 112 SER A C 1
ATOM 790 O O . SER A 1 112 ? 3.993 7.019 5.079 1.00 93.12 112 SER A O 1
ATOM 792 N N . ALA A 1 113 ? 5.411 5.843 3.822 1.00 95.50 113 ALA A N 1
ATOM 793 C CA . ALA A 1 113 ? 4.664 5.936 2.575 1.00 95.50 113 ALA A CA 1
ATOM 794 C C . ALA A 1 113 ? 4.709 4.609 1.821 1.00 95.50 113 ALA A C 1
ATOM 796 O O . ALA A 1 113 ? 5.692 3.876 1.918 1.00 95.50 113 ALA A O 1
ATOM 797 N N . TYR A 1 114 ? 3.663 4.317 1.048 1.00 96.94 114 TYR A N 1
ATOM 798 C CA . TYR A 1 114 ? 3.767 3.283 0.024 1.00 96.94 114 TYR A CA 1
ATOM 799 C C . TYR A 1 114 ? 4.532 3.834 -1.171 1.00 96.94 114 TYR A C 1
ATOM 801 O O . TYR A 1 114 ? 4.104 4.823 -1.769 1.00 96.94 114 TYR A O 1
ATOM 809 N N . HIS A 1 115 ? 5.626 3.162 -1.506 1.00 96.44 115 HIS A N 1
ATOM 810 C CA . HIS A 1 115 ? 6.431 3.409 -2.688 1.00 96.44 115 HIS A CA 1
ATOM 811 C C . HIS A 1 115 ? 6.185 2.311 -3.715 1.00 96.44 115 HIS A C 1
ATOM 813 O O . HIS A 1 115 ? 6.037 1.134 -3.368 1.00 96.44 115 HIS A O 1
ATOM 819 N N . VAL A 1 116 ? 6.137 2.707 -4.980 1.00 95.56 116 VAL A N 1
ATOM 820 C CA . VAL A 1 116 ? 6.096 1.783 -6.107 1.00 95.56 116 VAL A CA 1
ATOM 821 C C . VAL A 1 116 ? 7.344 2.029 -6.929 1.00 95.56 116 VAL A C 1
ATOM 823 O O . VAL A 1 116 ? 7.519 3.139 -7.426 1.00 95.56 116 VAL A O 1
ATOM 826 N N . ASP A 1 117 ? 8.147 0.989 -7.113 1.00 93.88 117 ASP A N 1
ATOM 827 C CA . ASP A 1 117 ? 9.213 0.957 -8.104 1.00 93.88 117 ASP A CA 1
ATOM 828 C C . ASP A 1 117 ? 8.692 0.254 -9.369 1.00 93.88 117 ASP A C 1
ATOM 830 O O . ASP A 1 117 ? 8.579 -0.979 -9.401 1.00 93.88 117 ASP A O 1
ATOM 834 N N . PRO A 1 118 ? 8.337 1.005 -10.427 1.00 91.56 118 PRO A N 1
ATOM 835 C CA . PRO A 1 118 ? 7.824 0.416 -11.653 1.00 91.56 118 PRO A CA 1
ATOM 836 C C . PRO A 1 118 ? 8.871 -0.418 -12.390 1.00 91.56 118 PRO A C 1
ATOM 838 O O . PRO A 1 118 ? 8.477 -1.313 -13.128 1.00 91.56 118 PRO A O 1
ATOM 841 N N . GLU A 1 119 ? 10.169 -0.152 -12.205 1.00 89.25 119 GLU A N 1
ATOM 842 C CA . GLU A 1 119 ? 11.241 -0.874 -12.898 1.00 89.25 119 GLU A CA 1
ATOM 843 C C . GLU A 1 119 ? 11.423 -2.288 -12.354 1.00 89.25 119 GLU A C 1
ATOM 845 O O . GLU A 1 119 ? 11.876 -3.184 -13.066 1.00 89.25 119 GLU A O 1
ATOM 850 N N . SER A 1 120 ? 11.111 -2.507 -11.080 1.00 90.44 120 SER A N 1
ATOM 851 C CA . SER A 1 120 ? 11.153 -3.833 -10.457 1.00 90.44 120 SER A CA 1
ATOM 852 C C . SER A 1 120 ? 9.830 -4.588 -10.618 1.00 90.44 120 SER A C 1
ATOM 854 O O . SER A 1 120 ? 9.681 -5.698 -10.117 1.00 90.44 120 SER A O 1
ATOM 856 N N . CYS A 1 121 ? 8.825 -4.008 -11.284 1.00 92.75 121 CYS A N 1
ATOM 857 C CA . CYS A 1 121 ? 7.499 -4.604 -11.357 1.00 92.75 121 CYS A CA 1
ATOM 858 C C . CYS A 1 121 ? 7.351 -5.592 -12.515 1.00 92.75 121 CYS A C 1
ATOM 860 O O . CYS A 1 121 ? 7.261 -5.220 -13.678 1.00 92.75 121 CYS A O 1
ATOM 862 N N . ASP A 1 122 ? 7.108 -6.856 -12.195 1.00 92.38 122 ASP A N 1
ATOM 863 C CA . ASP A 1 122 ? 6.973 -7.900 -13.222 1.00 92.38 122 ASP A CA 1
ATOM 864 C C . ASP A 1 122 ? 5.556 -8.029 -13.795 1.00 92.38 122 ASP A C 1
ATOM 866 O O . ASP A 1 122 ? 5.255 -8.969 -14.532 1.00 92.38 122 ASP A O 1
ATOM 870 N N . ALA A 1 123 ? 4.653 -7.123 -13.405 1.00 93.44 123 ALA A N 1
ATOM 871 C CA . ALA A 1 123 ? 3.237 -7.128 -13.769 1.00 93.44 123 ALA A CA 1
ATOM 872 C C . ALA A 1 123 ? 2.498 -8.453 -13.467 1.00 93.44 123 ALA A C 1
ATOM 874 O O . ALA A 1 123 ? 1.544 -8.815 -14.151 1.00 93.44 123 ALA A O 1
ATOM 875 N N . CYS A 1 124 ? 2.898 -9.175 -12.414 1.00 95.12 124 CYS A N 1
ATOM 876 C CA . CYS A 1 124 ? 2.303 -10.473 -12.062 1.00 95.12 124 CYS A CA 1
ATOM 877 C C . CYS A 1 124 ? 0.844 -10.401 -11.564 1.00 95.12 124 CYS A C 1
ATOM 879 O O . CYS A 1 124 ? 0.166 -11.425 -11.514 1.00 95.12 124 CYS A O 1
ATOM 881 N N . GLY A 1 125 ? 0.362 -9.222 -11.154 1.00 95.75 125 GLY A N 1
ATOM 882 C CA . GLY A 1 125 ? -1.026 -9.006 -10.714 1.00 95.75 125 GLY A CA 1
ATOM 883 C C . GLY A 1 125 ? -1.366 -9.498 -9.302 1.00 95.75 125 GLY A C 1
ATOM 884 O O . GLY A 1 125 ? -2.506 -9.355 -8.863 1.00 95.75 125 GLY A O 1
ATOM 885 N N . LEU A 1 126 ? -0.400 -10.026 -8.541 1.00 97.50 126 LEU A N 1
ATOM 886 C CA . LEU A 1 126 ? -0.656 -10.521 -7.181 1.00 97.50 126 LEU A CA 1
ATOM 887 C C . LEU A 1 126 ? -1.176 -9.422 -6.241 1.00 97.50 126 LEU A C 1
ATOM 889 O O . LEU A 1 126 ? -2.109 -9.661 -5.473 1.00 97.50 126 LEU A O 1
ATOM 893 N N . CYS A 1 127 ? -0.624 -8.209 -6.335 1.00 97.75 127 CYS A N 1
ATOM 894 C CA . CYS A 1 127 ? -1.034 -7.063 -5.521 1.00 97.75 127 CYS A CA 1
ATOM 895 C C . CYS A 1 127 ? -2.488 -6.631 -5.774 1.00 97.75 127 CYS A C 1
ATOM 897 O O . CYS A 1 127 ? -3.191 -6.289 -4.825 1.00 97.75 127 CYS A O 1
ATOM 899 N N . GLU A 1 128 ? -2.949 -6.694 -7.023 1.00 97.81 128 GLU A N 1
ATOM 900 C CA . GLU A 1 128 ? -4.343 -6.446 -7.398 1.00 97.81 128 GLU A CA 1
ATOM 901 C C . GLU A 1 128 ? -5.248 -7.563 -6.860 1.00 97.81 128 GLU A C 1
ATOM 903 O O . GLU A 1 128 ? -6.245 -7.284 -6.200 1.00 97.81 128 GLU A O 1
ATOM 908 N N . SER A 1 129 ? -4.847 -8.829 -7.027 1.00 97.81 129 SER A N 1
ATOM 909 C CA . SER A 1 129 ? -5.646 -9.984 -6.587 1.00 97.81 129 SER A CA 1
ATOM 910 C C . SER A 1 129 ? -5.843 -10.082 -5.068 1.00 97.81 129 SER A C 1
ATOM 912 O O . SER A 1 129 ? -6.888 -10.541 -4.610 1.00 97.81 129 SER A O 1
ATOM 914 N N . VAL A 1 130 ? -4.853 -9.656 -4.272 1.00 97.81 130 VAL A N 1
ATOM 915 C CA . VAL A 1 130 ? -4.910 -9.731 -2.802 1.00 97.81 130 VAL A CA 1
ATOM 916 C C . VAL A 1 130 ? -5.666 -8.549 -2.182 1.00 97.81 130 VAL A C 1
ATOM 918 O O . VAL A 1 130 ? -5.978 -8.562 -0.989 1.00 97.81 130 VAL A O 1
ATOM 921 N N . CYS A 1 131 ? -5.933 -7.493 -2.955 1.00 97.12 131 CYS A N 1
ATOM 922 C CA . CYS A 1 131 ? -6.523 -6.270 -2.435 1.00 97.12 131 CYS A CA 1
ATOM 923 C C . CYS A 1 131 ? -8.035 -6.429 -2.218 1.00 97.12 131 CYS A C 1
ATOM 925 O O . CYS A 1 131 ? -8.833 -6.250 -3.133 1.00 97.12 131 CYS A O 1
ATOM 927 N N . GLU A 1 132 ? -8.442 -6.699 -0.977 1.00 93.81 132 GLU A N 1
ATOM 928 C CA . GLU A 1 132 ? -9.860 -6.862 -0.610 1.00 93.81 132 GLU A CA 1
ATOM 929 C C . GLU A 1 132 ? -10.706 -5.599 -0.879 1.00 93.81 132 GLU A C 1
ATOM 931 O O . GLU A 1 132 ? -11.892 -5.695 -1.176 1.00 93.81 132 GLU A O 1
ATOM 936 N N . GLU A 1 133 ? -10.086 -4.417 -0.832 1.00 93.44 133 GLU A N 1
ATOM 937 C CA . GLU A 1 133 ? -10.743 -3.127 -1.091 1.00 93.44 133 GLU A CA 1
ATOM 938 C C . GLU A 1 133 ? -10.757 -2.744 -2.580 1.00 93.44 133 GLU A C 1
ATOM 940 O O . GLU A 1 133 ? -11.277 -1.691 -2.936 1.00 93.44 133 GLU A O 1
ATOM 945 N N . SER A 1 134 ? -10.158 -3.562 -3.459 1.00 95.81 134 SER A N 1
ATOM 946 C CA . SER A 1 134 ? -9.978 -3.242 -4.887 1.00 95.81 134 SER A CA 1
ATOM 947 C C . SER A 1 134 ? -9.285 -1.890 -5.136 1.00 95.81 134 SER A C 1
ATOM 949 O O . SER A 1 134 ? -9.529 -1.219 -6.136 1.00 95.81 134 SER A O 1
ATOM 951 N N . ALA A 1 135 ? -8.408 -1.487 -4.214 1.00 96.12 135 ALA A N 1
ATOM 952 C CA . ALA A 1 135 ? -7.689 -0.218 -4.255 1.00 96.12 135 ALA A CA 1
ATOM 953 C C . ALA A 1 135 ? -6.465 -0.238 -5.183 1.00 96.12 135 ALA A C 1
ATOM 955 O O . ALA A 1 135 ? -5.850 0.798 -5.384 1.00 96.12 135 ALA A O 1
ATOM 956 N N . ILE A 1 136 ? -6.066 -1.393 -5.721 1.00 97.06 136 ILE A N 1
ATOM 957 C CA . ILE A 1 136 ? -4.888 -1.521 -6.589 1.00 97.06 136 ILE A CA 1
ATOM 958 C C . ILE A 1 136 ? -5.331 -1.986 -7.966 1.00 97.06 136 ILE A C 1
ATOM 960 O O . ILE A 1 136 ? -6.102 -2.936 -8.056 1.00 97.06 136 ILE A O 1
ATOM 964 N N . ARG A 1 137 ? -4.813 -1.351 -9.020 1.00 96.94 137 ARG A N 1
ATOM 965 C CA . ARG A 1 137 ? -4.975 -1.801 -10.409 1.00 96.94 137 ARG A CA 1
ATOM 966 C C . ARG A 1 137 ? -3.664 -1.722 -11.170 1.00 96.94 137 ARG A C 1
ATOM 968 O O . ARG A 1 137 ? -2.876 -0.806 -10.944 1.00 96.94 137 ARG A O 1
ATOM 975 N N . LEU A 1 138 ? -3.449 -2.648 -12.098 1.00 95.69 138 LEU A N 1
ATOM 976 C CA . LEU A 1 138 ? -2.376 -2.530 -13.082 1.00 95.69 138 LEU A CA 1
ATOM 977 C C . LEU A 1 138 ? -2.817 -1.606 -14.224 1.00 95.69 138 LEU A C 1
ATOM 979 O O . LEU A 1 138 ? -3.760 -1.902 -14.955 1.00 95.69 138 LEU A O 1
ATOM 983 N N . GLU A 1 139 ? -2.132 -0.478 -14.383 1.00 94.94 139 GLU A N 1
ATOM 984 C CA . GLU A 1 139 ? -2.351 0.460 -15.481 1.00 94.94 139 GLU A CA 1
ATOM 985 C C . GLU A 1 139 ? -1.328 0.245 -16.587 1.00 94.94 139 GLU A C 1
ATOM 987 O O . GLU A 1 139 ? -0.142 0.064 -16.323 1.00 94.94 139 GLU A O 1
ATOM 992 N N . THR A 1 140 ? -1.785 0.297 -17.835 1.00 92.19 140 THR A N 1
ATOM 993 C CA . THR A 1 140 ? -0.921 0.197 -19.013 1.00 92.19 140 THR A CA 1
ATOM 994 C C . THR A 1 140 ? -0.528 1.575 -19.520 1.00 92.19 140 THR A C 1
ATOM 996 O O . THR A 1 140 ? -1.388 2.453 -19.579 1.00 92.19 140 THR A O 1
ATOM 999 N N . MET A 1 141 ? 0.707 1.730 -20.001 1.00 89.19 141 MET A N 1
ATOM 1000 C CA . MET A 1 141 ? 1.198 2.970 -20.619 1.00 89.19 141 MET A CA 1
ATOM 1001 C C . MET A 1 141 ? 0.974 4.187 -19.711 1.00 89.19 141 MET A C 1
ATOM 1003 O O . MET A 1 141 ? 0.363 5.178 -20.112 1.00 89.19 141 MET A O 1
ATOM 1007 N N . ALA A 1 142 ? 1.432 4.084 -18.466 1.00 90.56 142 ALA A N 1
ATOM 1008 C CA . ALA A 1 142 ? 1.199 5.085 -17.435 1.00 90.56 142 ALA A CA 1
ATOM 1009 C C . ALA A 1 142 ? 2.516 5.634 -16.873 1.00 90.56 142 ALA A C 1
ATOM 1011 O O . ALA A 1 142 ? 3.566 4.993 -16.937 1.00 90.56 142 ALA A O 1
ATOM 1012 N N . LEU A 1 143 ? 2.448 6.851 -16.332 1.00 89.69 143 LEU A N 1
ATOM 1013 C CA . LEU A 1 143 ? 3.567 7.480 -15.633 1.00 89.69 143 LEU A CA 1
ATOM 1014 C C . LEU A 1 143 ? 3.827 6.789 -14.293 1.00 89.69 143 LEU A C 1
ATOM 1016 O O . LEU A 1 143 ? 2.887 6.274 -13.673 1.00 89.69 143 LEU A O 1
ATOM 1020 N N . ALA A 1 144 ? 5.078 6.869 -13.825 1.00 87.31 144 ALA A N 1
ATOM 1021 C CA . ALA A 1 144 ? 5.444 6.470 -12.467 1.00 87.31 144 ALA A CA 1
ATOM 1022 C C . ALA A 1 144 ? 4.429 7.026 -11.446 1.00 87.31 144 ALA A C 1
ATOM 1024 O O . ALA A 1 144 ? 4.173 8.239 -11.420 1.00 87.31 144 ALA A O 1
ATOM 1025 N N . PRO A 1 145 ? 3.802 6.169 -10.625 1.00 91.12 145 PRO A N 1
ATOM 1026 C CA . PRO A 1 145 ? 2.925 6.617 -9.561 1.00 91.12 145 PRO A CA 1
ATOM 1027 C C . PRO A 1 145 ? 3.740 7.373 -8.510 1.00 91.12 145 PRO A C 1
ATOM 1029 O O . PRO A 1 145 ? 4.923 7.125 -8.300 1.00 91.12 145 PRO A O 1
ATOM 1032 N N . LYS A 1 146 ? 3.080 8.324 -7.854 1.00 92.81 146 LYS A N 1
ATOM 1033 C CA . LYS A 1 146 ? 3.663 9.051 -6.729 1.00 92.81 146 LYS A CA 1
ATOM 1034 C C . LYS A 1 146 ? 3.532 8.218 -5.462 1.00 92.81 146 LYS A C 1
ATOM 1036 O O . LYS A 1 146 ? 2.565 7.467 -5.323 1.00 92.81 146 LYS A O 1
ATOM 1041 N N . ASP A 1 147 ? 4.449 8.440 -4.531 1.00 94.75 147 ASP A N 1
ATOM 1042 C CA . ASP A 1 147 ? 4.381 7.837 -3.206 1.00 94.75 147 ASP A CA 1
ATOM 1043 C C . ASP A 1 147 ? 3.102 8.254 -2.479 1.00 94.75 147 ASP A C 1
ATOM 1045 O O . ASP A 1 147 ? 2.658 9.406 -2.560 1.00 94.75 147 ASP A O 1
ATOM 1049 N N . ILE A 1 148 ? 2.514 7.308 -1.750 1.00 94.62 148 ILE A N 1
ATOM 1050 C CA . ILE A 1 148 ? 1.290 7.538 -0.983 1.00 94.62 148 ILE A CA 1
ATOM 1051 C C . ILE A 1 148 ? 1.663 7.677 0.485 1.00 94.62 148 ILE A C 1
ATOM 1053 O O . ILE A 1 148 ? 1.971 6.667 1.124 1.00 94.62 148 ILE A O 1
ATOM 1057 N N . PRO A 1 149 ? 1.615 8.894 1.049 1.00 93.62 149 PRO A N 1
ATOM 1058 C CA . PRO A 1 149 ? 1.975 9.104 2.436 1.00 93.62 149 PRO A CA 1
ATOM 1059 C C . PRO A 1 149 ? 0.936 8.466 3.360 1.00 93.62 149 PRO A C 1
ATOM 1061 O O . PRO A 1 149 ? -0.280 8.561 3.151 1.00 93.62 149 PRO A O 1
ATOM 1064 N N . LEU A 1 150 ? 1.434 7.820 4.407 1.00 92.38 150 LEU A N 1
ATOM 1065 C CA . LEU A 1 150 ? 0.648 7.159 5.434 1.00 92.38 150 LEU A CA 1
ATOM 1066 C C . LEU A 1 150 ? 0.700 7.973 6.726 1.00 92.38 150 LEU A C 1
ATOM 1068 O O . LEU A 1 150 ? 1.636 8.723 7.001 1.00 92.38 150 LEU A O 1
ATOM 1072 N N . GLN A 1 151 ? -0.340 7.839 7.531 1.00 90.12 151 GLN A N 1
ATOM 1073 C CA . GLN A 1 151 ? -0.373 8.333 8.902 1.00 90.12 151 GLN A CA 1
ATOM 1074 C C . GLN A 1 151 ? -0.589 7.163 9.844 1.00 90.12 151 GLN A C 1
ATOM 1076 O O . GLN A 1 151 ? -1.349 6.253 9.521 1.00 90.12 151 GLN A O 1
ATOM 1081 N N . SER A 1 152 ? 0.045 7.207 11.011 1.00 90.62 152 SER A N 1
ATOM 1082 C CA . SER A 1 152 ? -0.055 6.157 12.026 1.00 90.62 152 SER A CA 1
ATOM 1083 C C . SER A 1 152 ? -0.948 6.598 13.184 1.00 90.62 152 SER A C 1
ATOM 1085 O O . SER A 1 152 ? -0.904 7.751 13.610 1.00 90.62 152 SER A O 1
ATOM 1087 N N . TRP A 1 153 ? -1.752 5.681 13.721 1.00 91.75 153 TRP A N 1
ATOM 1088 C CA . TRP A 1 153 ? -2.598 5.912 14.893 1.00 91.75 153 TRP A CA 1
ATOM 1089 C C . TRP A 1 153 ? -2.806 4.631 15.705 1.00 91.75 153 TRP A C 1
ATOM 1091 O O . TRP A 1 153 ? -2.664 3.515 15.208 1.00 91.75 153 TRP A O 1
ATOM 1101 N N . ALA A 1 154 ? -3.186 4.783 16.974 1.00 92.69 154 ALA A N 1
ATOM 1102 C CA . ALA A 1 154 ? -3.664 3.671 17.788 1.00 92.69 154 ALA A CA 1
ATOM 1103 C C . ALA A 1 154 ? -5.179 3.511 17.615 1.00 92.69 154 ALA A C 1
ATOM 1105 O O . ALA A 1 154 ? -5.937 4.480 17.703 1.00 92.69 154 ALA A O 1
ATOM 1106 N N . CYS A 1 155 ? -5.646 2.283 17.394 1.00 91.62 155 CYS A N 1
ATOM 1107 C CA . CYS A 1 155 ? -7.072 2.011 17.293 1.00 91.62 155 CYS A CA 1
ATOM 1108 C C . CYS A 1 155 ? -7.786 2.338 18.614 1.00 91.62 155 CYS A C 1
ATOM 1110 O O . CYS A 1 155 ? -7.515 1.708 19.633 1.00 91.62 155 CYS A O 1
ATOM 1112 N N . ARG A 1 156 ? -8.790 3.222 18.586 1.00 91.69 156 ARG A N 1
ATOM 1113 C CA . ARG A 1 156 ? -9.572 3.615 19.776 1.00 91.69 156 ARG A CA 1
ATOM 1114 C C . ARG A 1 156 ? -10.323 2.458 20.450 1.00 91.69 156 ARG A C 1
ATOM 1116 O O . ARG A 1 156 ? -10.681 2.572 21.614 1.00 91.69 156 ARG A O 1
ATOM 1123 N N . ALA A 1 157 ? -10.573 1.360 19.731 1.00 90.56 157 ALA A N 1
ATOM 1124 C CA . ALA A 1 157 ? -11.340 0.220 20.237 1.00 90.56 157 ALA A CA 1
ATOM 1125 C C . ALA A 1 157 ? -10.484 -0.945 20.763 1.00 90.56 157 ALA A C 1
ATOM 1127 O O . ALA A 1 157 ? -10.872 -1.583 21.734 1.00 90.56 157 ALA A O 1
ATOM 1128 N N . CYS A 1 158 ? -9.354 -1.259 20.121 1.00 90.88 158 CYS A N 1
ATOM 1129 C CA . CYS A 1 158 ? -8.499 -2.388 20.524 1.00 90.88 158 CYS A CA 1
ATOM 1130 C C . CYS A 1 158 ? -7.064 -1.990 20.898 1.00 90.88 158 CYS A C 1
ATOM 1132 O O . CYS A 1 158 ? -6.296 -2.843 21.323 1.00 90.88 158 CYS A O 1
ATOM 1134 N N . GLY A 1 159 ? -6.684 -0.722 20.729 1.00 90.94 159 GLY A N 1
ATOM 1135 C CA . GLY A 1 159 ? -5.362 -0.195 21.072 1.00 90.94 159 GLY A CA 1
ATOM 1136 C C . GLY A 1 159 ? -4.243 -0.500 20.073 1.00 90.94 159 GLY A C 1
ATOM 1137 O O . GLY A 1 159 ? -3.171 0.081 20.196 1.00 90.94 159 GLY A O 1
ATOM 1138 N N . VAL A 1 160 ? -4.461 -1.369 19.077 1.00 92.06 160 VAL A N 1
ATOM 1139 C CA . VAL A 1 160 ? -3.405 -1.747 18.121 1.00 92.06 160 VAL A CA 1
ATOM 1140 C C . VAL A 1 160 ? -2.951 -0.553 17.277 1.00 92.06 160 VAL A C 1
ATOM 1142 O O . VAL A 1 160 ? -3.786 0.215 16.790 1.00 92.06 160 VAL A O 1
ATOM 1145 N N . ALA A 1 161 ? -1.636 -0.409 17.108 1.00 92.75 161 ALA A N 1
ATOM 1146 C CA . ALA A 1 161 ? -1.049 0.565 16.197 1.00 92.75 161 ALA A CA 1
ATOM 1147 C C . ALA A 1 161 ? -1.323 0.148 14.748 1.00 92.75 161 ALA A C 1
ATOM 1149 O O . ALA A 1 161 ? -1.120 -1.008 14.376 1.00 92.75 161 ALA A O 1
ATOM 1150 N N . VAL A 1 162 ? -1.812 1.086 13.950 1.00 92.25 162 VAL A N 1
ATOM 1151 C CA . VAL A 1 162 ? -2.104 0.905 12.528 1.00 92.25 162 VAL A CA 1
ATOM 1152 C C . VAL A 1 162 ? -1.719 2.155 11.761 1.00 92.25 162 VAL A C 1
ATOM 1154 O O . VAL A 1 162 ? -1.535 3.220 12.350 1.00 92.25 162 VAL A O 1
ATOM 1157 N N . HIS A 1 163 ? -1.660 2.029 10.444 1.00 92.56 163 HIS A N 1
ATOM 1158 C CA . HIS A 1 163 ? -1.499 3.149 9.538 1.00 92.56 163 HIS A CA 1
ATOM 1159 C C . HIS A 1 163 ? -2.452 3.040 8.354 1.00 92.56 163 HIS A C 1
ATOM 1161 O O . HIS A 1 163 ? -3.104 2.019 8.134 1.00 92.56 163 HIS A O 1
ATOM 1167 N N . GLY A 1 164 ? -2.530 4.111 7.581 1.00 91.75 164 GLY A N 1
ATOM 1168 C CA . GLY A 1 164 ? -3.316 4.173 6.360 1.00 91.75 164 GLY A CA 1
ATOM 1169 C C . GLY A 1 164 ? -3.078 5.477 5.608 1.00 91.75 164 GLY A C 1
ATOM 1170 O O . GLY A 1 164 ? -2.408 6.364 6.145 1.00 91.75 164 GLY A O 1
ATOM 1171 N N . PRO A 1 165 ? -3.596 5.590 4.374 1.00 91.75 165 PRO A N 1
ATOM 1172 C CA . PRO A 1 165 ? -3.368 6.753 3.526 1.00 91.75 165 PRO A CA 1
ATOM 1173 C C . PRO A 1 165 ? -3.845 8.038 4.194 1.00 91.75 165 PRO A C 1
ATOM 1175 O O . PRO A 1 165 ? -4.958 8.097 4.715 1.00 91.75 165 PRO A O 1
ATOM 1178 N N . GLN A 1 166 ? -3.024 9.085 4.135 1.00 86.25 166 GLN A N 1
ATOM 1179 C CA . GLN A 1 166 ? -3.413 10.417 4.611 1.00 86.25 166 GLN A CA 1
ATOM 1180 C C . GLN A 1 166 ? -4.567 11.000 3.789 1.00 86.25 166 GLN A C 1
ATOM 1182 O O . GLN A 1 166 ? -5.427 11.692 4.327 1.00 86.25 166 GLN A O 1
ATOM 1187 N N . ALA A 1 167 ? -4.591 10.693 2.488 1.00 78.69 167 ALA A N 1
ATOM 1188 C CA . ALA A 1 167 ? -5.613 11.163 1.561 1.00 78.69 167 ALA A CA 1
ATOM 1189 C C . ALA A 1 167 ? -6.964 10.447 1.712 1.00 78.69 167 ALA A C 1
ATOM 1191 O O . ALA A 1 167 ? -7.965 11.035 1.322 1.00 78.69 167 ALA A O 1
ATOM 1192 N N . ALA A 1 168 ? -7.025 9.282 2.383 1.00 67.38 168 ALA A N 1
ATOM 1193 C CA . ALA A 1 168 ? -8.269 8.583 2.752 1.00 67.38 168 ALA A CA 1
ATOM 1194 C C . ALA A 1 168 ? -9.057 9.331 3.847 1.00 67.38 168 ALA A C 1
ATOM 1196 O O . ALA A 1 168 ? -9.619 8.734 4.772 1.00 67.38 168 ALA A O 1
ATOM 1197 N N . ALA A 1 169 ? -9.037 10.658 3.780 1.00 51.91 169 ALA A N 1
ATOM 1198 C CA . ALA A 1 169 ? -9.512 11.577 4.776 1.00 51.91 169 ALA A CA 1
ATOM 1199 C C . ALA A 1 169 ? -11.000 11.396 5.047 1.00 51.91 169 ALA A C 1
ATOM 1201 O O . ALA A 1 169 ? -11.431 11.912 6.053 1.00 51.91 169 ALA A O 1
ATOM 1202 N N . GLU A 1 170 ? -11.777 10.644 4.268 1.00 51.47 170 GLU A N 1
ATOM 1203 C CA . GLU A 1 170 ? -13.190 10.368 4.534 1.00 51.47 170 GLU A CA 1
ATOM 1204 C C . GLU A 1 170 ? -13.397 8.884 4.903 1.00 51.47 170 GLU A C 1
ATOM 1206 O O . GLU A 1 170 ? -13.160 7.972 4.115 1.00 51.47 170 GLU A O 1
ATOM 1211 N N . GLY A 1 171 ? -13.828 8.620 6.144 1.00 57.12 171 GLY A N 1
ATOM 1212 C CA . GLY A 1 171 ? -14.307 7.304 6.586 1.00 57.12 171 GLY A CA 1
ATOM 1213 C C . GLY A 1 171 ? -13.444 6.607 7.643 1.00 57.12 171 GLY A C 1
ATOM 1214 O O . GLY A 1 171 ? -13.828 6.544 8.802 1.00 57.12 171 GLY A O 1
ATOM 1215 N N . ARG A 1 172 ? -12.279 6.043 7.295 1.00 60.00 172 ARG A N 1
ATOM 1216 C CA . ARG A 1 172 ? -11.598 5.071 8.193 1.00 60.00 172 ARG A CA 1
ATOM 1217 C C . ARG A 1 172 ? -10.575 5.672 9.150 1.00 60.00 172 ARG A C 1
ATOM 1219 O O . ARG A 1 172 ? -10.545 5.310 10.327 1.00 60.00 172 ARG A O 1
ATOM 1226 N N . ALA A 1 173 ? -9.739 6.577 8.653 1.00 62.06 173 ALA A N 1
ATOM 1227 C CA . ALA A 1 173 ? -8.722 7.218 9.476 1.00 62.06 173 ALA A CA 1
ATOM 1228 C C . ALA A 1 173 ? -9.344 8.205 10.485 1.00 62.06 173 ALA A C 1
ATOM 1230 O O . ALA A 1 173 ? -8.890 8.285 11.626 1.00 62.06 173 ALA A O 1
ATOM 1231 N N . GLN A 1 174 ? -10.437 8.884 10.110 1.00 65.50 174 GLN A N 1
ATOM 1232 C CA . GLN A 1 174 ? -11.176 9.799 10.995 1.00 65.50 174 GLN A CA 1
ATOM 1233 C C . GLN A 1 174 ? -11.830 9.084 12.186 1.00 65.50 174 GLN A C 1
ATOM 1235 O O . GLN A 1 174 ? -11.819 9.586 13.313 1.00 65.50 174 GLN A O 1
ATOM 1240 N N . ASP A 1 175 ? -12.355 7.877 11.964 1.00 77.88 175 ASP A N 1
ATOM 1241 C CA . ASP A 1 175 ? -12.978 7.075 13.016 1.00 77.88 175 ASP A CA 1
ATOM 1242 C C . ASP A 1 175 ? -11.957 6.539 14.033 1.00 77.88 175 ASP A C 1
ATOM 124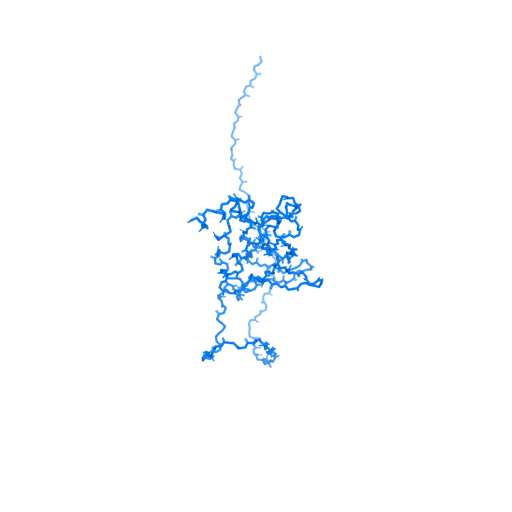4 O O . ASP A 1 175 ? -12.336 6.049 15.105 1.00 77.88 175 ASP A O 1
ATOM 1248 N N . GLY A 1 176 ? -10.655 6.627 13.740 1.00 86.75 176 GLY A N 1
ATOM 1249 C CA . GLY A 1 176 ? -9.589 6.137 14.612 1.00 86.75 176 GLY A CA 1
ATOM 1250 C C . GLY A 1 176 ? -9.710 4.638 14.909 1.00 86.75 176 GLY A C 1
ATOM 1251 O O . GLY A 1 176 ? -9.284 4.174 15.968 1.00 86.75 176 GLY A O 1
ATOM 1252 N N . LEU A 1 177 ? -10.339 3.866 14.020 1.00 88.75 177 LEU A N 1
ATOM 1253 C CA . LEU A 1 177 ? -10.500 2.418 14.144 1.00 88.75 177 LEU A CA 1
ATOM 1254 C C . LEU A 1 177 ? -9.552 1.699 13.180 1.00 88.75 177 LEU A C 1
ATOM 1256 O O . LEU A 1 177 ? -9.298 2.170 12.079 1.00 88.75 177 LEU A O 1
ATOM 1260 N N . CYS A 1 178 ? -9.026 0.537 13.577 1.00 90.19 178 CYS A N 1
ATOM 1261 C CA . CYS A 1 178 ? -8.332 -0.338 12.633 1.00 90.19 178 CYS A CA 1
ATOM 1262 C C . CYS A 1 178 ? -9.344 -1.021 11.702 1.00 90.19 178 CYS A C 1
ATOM 1264 O O . CYS A 1 178 ? -10.507 -1.210 12.078 1.00 90.19 178 CYS A O 1
ATOM 1266 N N . ARG A 1 179 ? -8.890 -1.488 10.529 1.00 88.12 179 ARG A N 1
ATOM 1267 C CA . ARG A 1 179 ? -9.749 -2.178 9.543 1.00 88.12 179 ARG A CA 1
ATOM 1268 C C . ARG A 1 179 ? -10.547 -3.346 10.138 1.00 88.12 179 ARG A C 1
ATOM 1270 O O . ARG A 1 179 ? -11.695 -3.572 9.774 1.00 88.12 179 ARG A O 1
ATOM 1277 N N . ILE A 1 180 ? -9.960 -4.073 11.094 1.00 90.38 180 ILE A N 1
ATOM 1278 C CA . ILE A 1 180 ? -10.597 -5.237 11.723 1.00 90.38 180 ILE A CA 1
ATOM 1279 C C . ILE A 1 180 ? -11.729 -4.782 12.648 1.00 90.38 180 ILE A C 1
ATOM 1281 O O . ILE A 1 180 ? -12.843 -5.301 12.559 1.00 90.38 180 ILE A O 1
ATOM 1285 N N . CYS A 1 181 ? -11.475 -3.800 13.517 1.00 90.50 181 CYS A N 1
ATOM 1286 C CA . CYS A 1 181 ? -12.490 -3.245 14.412 1.00 90.50 181 CYS A CA 1
ATOM 1287 C C . CYS A 1 181 ? -13.613 -2.546 13.650 1.00 90.50 181 CYS A C 1
ATOM 1289 O O . CYS A 1 181 ? -14.768 -2.754 14.012 1.00 90.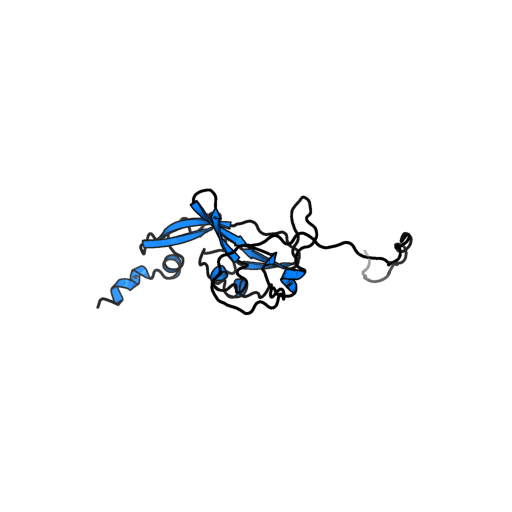50 181 CYS A O 1
ATOM 1291 N N . ALA A 1 182 ? -13.291 -1.780 12.605 1.00 87.31 182 ALA A N 1
ATOM 1292 C CA . ALA A 1 182 ? -14.280 -1.111 11.765 1.00 87.31 182 ALA A CA 1
ATOM 1293 C C . ALA A 1 182 ? -15.221 -2.121 11.087 1.00 87.31 182 ALA A C 1
ATOM 1295 O O . ALA A 1 182 ? -16.433 -1.936 11.090 1.00 87.31 182 ALA A O 1
ATOM 1296 N N . ARG A 1 183 ? -14.678 -3.235 10.577 1.00 86.94 183 ARG A N 1
ATOM 1297 C CA . ARG A 1 183 ? -15.467 -4.250 9.865 1.00 86.94 183 ARG A CA 1
ATOM 1298 C C . ARG A 1 183 ? -16.226 -5.210 10.776 1.00 86.94 183 ARG A C 1
ATOM 1300 O O . ARG A 1 183 ? -17.342 -5.605 10.468 1.00 86.94 183 ARG A O 1
ATOM 1307 N N . THR A 1 184 ? -15.603 -5.653 11.865 1.00 89.56 184 THR A N 1
ATOM 1308 C CA . THR A 1 184 ? -16.106 -6.804 12.643 1.00 89.56 184 THR A CA 1
ATOM 1309 C C . THR A 1 184 ? -16.481 -6.468 14.080 1.00 89.56 184 THR A C 1
ATOM 1311 O O . THR A 1 184 ? -17.144 -7.269 14.738 1.00 89.56 184 THR A O 1
ATOM 1314 N N . GLY A 1 185 ? -16.033 -5.324 14.607 1.00 86.31 185 GLY A N 1
ATOM 1315 C CA . GLY A 1 185 ? -16.226 -4.974 16.013 1.00 86.31 185 GLY A CA 1
ATOM 1316 C C . GLY A 1 185 ? -15.670 -6.017 16.990 1.00 86.31 185 GLY A C 1
ATOM 1317 O O . GLY A 1 185 ? -16.231 -6.177 18.072 1.00 86.31 185 GLY A O 1
ATOM 1318 N N . HIS A 1 186 ? -14.605 -6.748 16.626 1.00 81.38 186 HIS A N 1
ATOM 1319 C CA . HIS A 1 186 ? -14.146 -7.931 17.373 1.00 81.38 186 HIS A CA 1
ATOM 1320 C C . HIS A 1 186 ? -13.835 -7.672 18.860 1.00 81.38 186 HIS A C 1
ATOM 1322 O O . HIS A 1 186 ? -13.979 -8.580 19.674 1.00 81.38 186 HIS A O 1
ATOM 1328 N N . HIS A 1 187 ? -13.465 -6.442 19.236 1.00 81.25 187 HIS A N 1
ATOM 1329 C CA . HIS A 1 187 ? -13.276 -6.020 20.631 1.00 81.25 187 HIS A CA 1
ATOM 1330 C C . HIS A 1 187 ? -14.499 -6.321 21.518 1.00 81.25 187 HIS A C 1
ATOM 1332 O O . HIS A 1 187 ? -14.340 -6.663 22.685 1.00 81.25 187 HIS A O 1
ATOM 1338 N N . LYS A 1 188 ? -15.716 -6.310 20.954 1.00 82.81 188 LYS A N 1
ATOM 1339 C CA . LYS A 1 188 ? -16.965 -6.680 21.645 1.00 82.81 188 LYS A CA 1
ATOM 1340 C C . LYS A 1 188 ? -17.128 -8.185 21.881 1.00 82.81 188 LYS A C 1
ATOM 1342 O O . LYS A 1 188 ? -18.130 -8.591 22.450 1.00 82.81 188 LYS A O 1
ATOM 1347 N N . LYS A 1 189 ? -16.208 -9.019 21.395 1.00 77.38 189 LYS A N 1
ATOM 1348 C CA . LYS A 1 189 ? -16.238 -10.484 21.540 1.00 77.38 189 LYS A CA 1
ATOM 1349 C C . LYS A 1 189 ? -15.024 -11.027 22.298 1.00 77.38 189 LYS A C 1
ATOM 1351 O O . LYS A 1 189 ? -14.973 -12.217 22.580 1.00 77.38 189 LYS A O 1
ATOM 1356 N N . LEU A 1 190 ? -14.066 -10.171 22.667 1.00 71.50 190 LEU A N 1
ATOM 1357 C CA . LEU A 1 190 ? -12.833 -10.591 23.345 1.00 71.50 190 LEU A CA 1
ATOM 1358 C C . LEU A 1 190 ? -13.081 -11.213 24.731 1.00 71.50 190 LEU A C 1
ATOM 1360 O O . LEU A 1 190 ? -12.331 -12.091 25.141 1.00 71.50 190 LEU A O 1
ATOM 1364 N N . PHE A 1 191 ? -14.157 -10.828 25.425 1.00 71.81 191 PHE A N 1
ATOM 1365 C CA . PHE A 1 191 ? -14.512 -11.402 26.730 1.00 71.81 191 PHE A CA 1
ATOM 1366 C C . PHE A 1 191 ? -15.039 -12.848 26.663 1.00 71.81 191 PHE A C 1
ATOM 1368 O O . PHE A 1 191 ? -15.174 -13.481 27.702 1.00 71.81 191 PHE A O 1
ATOM 1375 N N . GLN A 1 192 ? -15.318 -13.394 25.473 1.00 67.56 192 GLN A N 1
ATOM 1376 C CA . GLN A 1 192 ? -15.881 -14.745 25.316 1.00 67.56 192 GLN A CA 1
ATOM 1377 C C . GLN A 1 192 ? -14.843 -15.877 25.426 1.00 67.56 192 GLN A C 1
ATOM 1379 O O . GLN A 1 192 ? -15.224 -17.041 25.425 1.00 67.56 192 GLN A O 1
ATOM 1384 N N . VAL A 1 193 ? -13.545 -15.560 25.508 1.00 63.56 193 VAL A N 1
ATOM 1385 C CA . VAL A 1 193 ? -12.455 -16.559 25.593 1.00 63.56 193 VAL A CA 1
ATOM 1386 C C . VAL A 1 193 ? -11.931 -16.728 27.029 1.00 63.56 193 VAL A C 1
ATOM 1388 O O . VAL A 1 193 ? -11.214 -17.677 27.317 1.00 63.56 193 VAL A O 1
ATOM 1391 N N . LEU A 1 194 ? -12.308 -15.835 27.951 1.00 56.75 194 LEU A N 1
ATOM 1392 C CA . LEU A 1 194 ? -11.902 -15.873 29.366 1.00 56.75 194 LEU A CA 1
ATOM 1393 C C . LEU A 1 194 ? -12.951 -16.548 30.277 1.00 56.75 194 LEU A C 1
ATOM 1395 O O . LEU A 1 194 ? -13.010 -16.239 31.464 1.00 56.75 194 LEU A O 1
ATOM 1399 N N . SER A 1 195 ? -13.811 -17.407 29.717 1.00 49.09 195 SER A N 1
ATOM 1400 C CA . SER A 1 195 ? -14.893 -18.111 30.433 1.00 49.09 195 SER A CA 1
ATOM 1401 C C . SER A 1 195 ? -14.529 -19.558 30.729 1.00 49.09 195 SER A C 1
ATOM 1403 O O . SER A 1 195 ? -14.061 -20.228 29.783 1.00 49.09 195 SER A O 1
#

Foldseek 3Di:
DDDDDDDDDDDDDDDPPDPPPDDPDDDDDDDDDDDDDDDDDDDDDDDDDDDDPPDPPQDPQLVVFWDDADPVATWGQKFKDFAQLLWQQPCQLCVQQPLSQWDWDADPPRWIWIAGNRSSHPVPCSSCVRGPSSRMDMDGGDGHDDIFTKDWAQQPQPRDIGIGGPVNVPDDVVNSHHPCCSPPVCSVVVVVVVD

Radius of gyration: 26.98 Å; chains: 1; bounding box: 84×35×80 Å

pLDDT: mean 72.91, std 23.13, range [32.19, 97.81]

Sequence (195 aa):
MALRKASQSSRAARTVHSLFAEAGSLPRRESLLGALAAGSPDTGPDTGGGIGDGFDTRPALARIQSAEATAEGVLFAIVPRIDPDLCSGCDACVRICPPEALTLIDTPGGLSAYHVDPESCDACGLCESVCEESAIRLETMALAPKDIPLQSWACRACGVAVHGPQAAAEGRAQDGLCRICARTGHHKKLFQVLS